Protein AF-A0A6G1GQG2-F1 (afdb_monomer)

Organism: NCBI:txid1176131

InterPro domains:
  IPR001841 Zinc finger, RING-type [PS50089] (122-171)
  IPR013083 Zinc finger, RING/FYVE/PHD-type [G3DSA:3.30.40.10] (119-195)

Foldseek 3Di:
DDDDDDDDDDDDDDDPDPPPPPPDPPDPPPPPPDPDDPDDDPDDDDDDDDDDDDDDDDDDDDDDPPDPDPDPPPPPPPDDDDPPDDDDDDDPDDPPPDPDPPPPDPDDDPPDDDDDFDWAAAPPPRDTDGPVQFDQDLAPPDPDGGSHGLVVSLVQLLVCLLVVHQQDFDPDPPGGHTHDSVSSPVSYDPVSNVD

Structure (mmCIF, N/CA/C/O backbone):
data_AF-A0A6G1GQG2-F1
#
_entry.id   AF-A0A6G1GQG2-F1
#
loop_
_atom_site.group_PDB
_atom_site.id
_atom_site.type_symbol
_atom_site.label_atom_id
_atom_site.label_alt_id
_atom_site.label_comp_id
_atom_site.label_asym_id
_atom_site.label_entity_id
_atom_site.label_seq_id
_atom_site.pdbx_PDB_ins_code
_atom_site.Cartn_x
_atom_site.Cartn_y
_atom_site.Cartn_z
_atom_site.occupancy
_atom_site.B_iso_or_equiv
_atom_site.auth_seq_id
_atom_site.auth_comp_id
_atom_site.auth_asym_id
_atom_site.auth_atom_id
_atom_site.pdbx_PDB_model_num
ATOM 1 N N . MET A 1 1 ? -0.296 -61.877 -14.299 1.00 53.34 1 MET A N 1
ATOM 2 C CA . MET A 1 1 ? -0.250 -60.648 -15.123 1.00 53.34 1 MET A CA 1
ATOM 3 C C . MET A 1 1 ? 0.183 -59.487 -14.232 1.00 53.34 1 MET A C 1
ATOM 5 O O . MET A 1 1 ? -0.648 -58.905 -13.552 1.00 53.34 1 MET A O 1
ATOM 9 N N . ALA A 1 2 ? 1.491 -59.228 -14.149 1.00 44.88 2 ALA A N 1
ATOM 10 C CA . ALA A 1 2 ? 2.071 -58.214 -13.266 1.00 44.88 2 ALA A CA 1
ATOM 11 C C . ALA A 1 2 ? 2.226 -56.882 -14.020 1.00 44.88 2 ALA A C 1
ATOM 13 O O . ALA A 1 2 ? 2.868 -56.838 -15.071 1.00 44.88 2 ALA A O 1
ATOM 14 N N . ARG A 1 3 ? 1.608 -55.810 -13.510 1.00 56.47 3 ARG A N 1
ATOM 15 C CA . ARG A 1 3 ? 1.704 -54.460 -14.081 1.00 56.47 3 ARG A CA 1
ATOM 16 C C . ARG A 1 3 ? 2.992 -53.804 -13.582 1.00 56.47 3 ARG A C 1
ATOM 18 O O . ARG A 1 3 ? 3.170 -53.633 -12.383 1.00 56.47 3 ARG A O 1
ATOM 25 N N . ARG A 1 4 ? 3.887 -53.467 -14.513 1.00 55.00 4 ARG A N 1
ATOM 26 C CA . ARG A 1 4 ? 5.112 -52.701 -14.251 1.00 55.00 4 ARG A CA 1
ATOM 27 C C . ARG A 1 4 ? 4.736 -51.238 -14.027 1.00 55.00 4 ARG A C 1
ATOM 29 O O . ARG A 1 4 ? 4.273 -50.581 -14.957 1.00 55.00 4 ARG A O 1
ATOM 36 N N . THR A 1 5 ? 4.933 -50.740 -12.816 1.00 58.88 5 THR A N 1
ATOM 37 C CA . THR A 1 5 ? 4.956 -49.307 -12.512 1.00 58.88 5 THR A CA 1
ATOM 38 C C . THR A 1 5 ? 6.241 -48.713 -13.088 1.00 58.88 5 THR A C 1
ATOM 40 O O . THR A 1 5 ? 7.334 -49.202 -12.813 1.00 58.88 5 THR A O 1
ATOM 43 N N . ARG A 1 6 ? 6.112 -47.706 -13.958 1.00 60.31 6 ARG A N 1
ATOM 44 C CA . ARG A 1 6 ? 7.240 -46.902 -14.441 1.00 60.31 6 ARG A CA 1
ATOM 45 C C . ARG A 1 6 ? 7.410 -45.732 -13.481 1.00 60.31 6 ARG A C 1
ATOM 47 O O . ARG A 1 6 ? 6.511 -44.903 -13.385 1.00 60.31 6 ARG A O 1
ATOM 54 N N . GLU A 1 7 ? 8.528 -45.696 -12.771 1.00 66.00 7 GLU A N 1
ATOM 55 C CA . GLU A 1 7 ? 8.953 -44.519 -12.014 1.00 66.00 7 GLU A CA 1
ATOM 56 C C . GLU A 1 7 ? 9.414 -43.414 -12.981 1.00 66.00 7 GLU A C 1
ATOM 58 O O . GLU A 1 7 ? 10.003 -43.726 -14.024 1.00 66.00 7 GLU A O 1
ATOM 63 N N . PRO A 1 8 ? 9.144 -42.131 -12.684 1.00 67.75 8 PRO A N 1
ATOM 64 C CA . PRO A 1 8 ? 9.663 -41.025 -13.473 1.00 67.75 8 PRO A CA 1
ATOM 65 C C . PRO A 1 8 ? 11.159 -40.793 -13.180 1.00 67.75 8 PRO A C 1
ATOM 67 O O . PRO A 1 8 ? 11.570 -40.831 -12.019 1.00 67.75 8 PRO A O 1
ATOM 70 N N . PRO A 1 9 ? 11.988 -40.531 -14.208 1.00 63.34 9 PRO A N 1
ATOM 71 C CA . PRO A 1 9 ? 13.397 -40.215 -14.021 1.00 63.34 9 PRO A CA 1
ATOM 72 C C . PRO A 1 9 ? 13.570 -38.850 -13.344 1.00 63.34 9 PRO A C 1
ATOM 74 O O . PRO 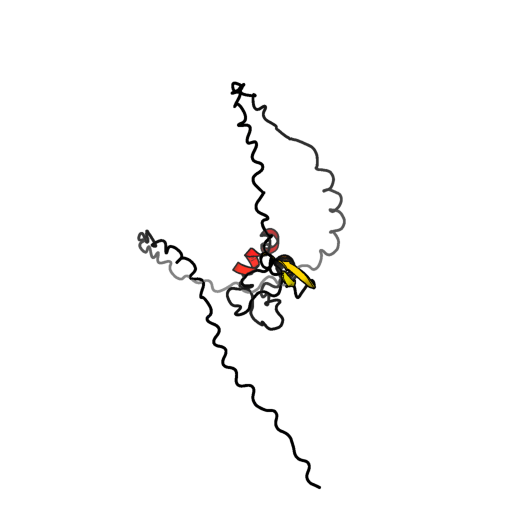A 1 9 ? 12.958 -37.856 -13.737 1.00 63.34 9 PRO A O 1
ATOM 77 N N . GLY A 1 10 ? 14.422 -38.836 -12.319 1.00 54.78 10 GLY A N 1
ATOM 78 C CA . GLY A 1 10 ? 14.747 -37.671 -11.510 1.00 54.78 10 GLY A CA 1
ATOM 79 C C . GLY A 1 10 ? 15.299 -36.503 -12.323 1.00 54.78 10 GLY A C 1
ATOM 80 O O . GLY A 1 10 ? 16.235 -36.646 -13.109 1.00 54.78 10 GLY A O 1
ATOM 81 N N . ALA A 1 11 ? 14.738 -35.324 -12.070 1.00 55.91 11 ALA A N 1
ATOM 82 C CA . ALA A 1 11 ? 15.313 -34.061 -12.489 1.00 55.91 11 ALA A CA 1
ATOM 83 C C . ALA A 1 11 ? 16.371 -33.637 -11.460 1.00 55.91 11 ALA A C 1
ATOM 85 O O . ALA A 1 11 ? 16.068 -33.050 -10.424 1.00 55.91 11 ALA A O 1
ATOM 86 N N . ILE A 1 12 ? 17.625 -33.966 -11.759 1.00 59.06 12 ILE A N 1
ATOM 87 C CA . ILE A 1 12 ? 18.796 -33.306 -11.185 1.00 59.06 12 ILE A CA 1
ATOM 88 C C . ILE A 1 12 ? 19.082 -32.111 -12.091 1.00 59.06 12 ILE A C 1
ATOM 90 O O . ILE A 1 12 ? 19.531 -32.317 -13.212 1.00 59.06 12 ILE A O 1
ATOM 94 N N . PHE A 1 13 ? 18.868 -30.883 -11.621 1.00 51.50 13 PHE A N 1
ATOM 95 C CA . PHE A 1 13 ? 19.593 -29.726 -12.151 1.00 51.50 13 PHE A CA 1
ATOM 96 C C . PHE A 1 13 ? 19.843 -28.702 -11.041 1.00 51.50 13 PHE A C 1
ATOM 98 O O . PHE A 1 13 ? 19.002 -27.876 -10.699 1.00 51.50 13 PHE A O 1
ATOM 105 N N . ASN A 1 14 ? 21.052 -28.790 -10.485 1.00 52.88 14 ASN A N 1
ATOM 106 C CA . ASN A 1 14 ? 21.686 -27.742 -9.702 1.00 52.88 14 ASN A CA 1
ATOM 107 C C . ASN A 1 14 ? 21.953 -26.541 -10.618 1.00 52.88 14 ASN A C 1
ATOM 109 O O . ASN A 1 14 ? 22.901 -26.554 -11.402 1.00 52.88 14 ASN A O 1
ATOM 113 N N . GLY A 1 15 ? 21.127 -25.507 -10.506 1.00 48.88 15 GLY A N 1
ATOM 114 C CA . GLY A 1 15 ? 21.354 -24.202 -11.117 1.00 48.88 15 GLY A CA 1
ATOM 115 C C . GLY A 1 15 ? 21.607 -23.159 -10.038 1.00 48.88 15 GLY A C 1
ATOM 116 O O . GLY A 1 15 ? 20.700 -22.417 -9.677 1.00 48.88 15 GLY A O 1
ATOM 117 N N . TYR A 1 16 ? 22.835 -23.103 -9.516 1.00 48.03 16 TYR A N 1
ATOM 118 C CA . TYR A 1 16 ? 23.313 -21.970 -8.721 1.00 48.03 16 TYR A CA 1
ATOM 119 C C . TYR A 1 16 ? 23.330 -20.719 -9.610 1.00 48.03 16 TYR A C 1
ATOM 121 O O . TYR A 1 16 ? 24.323 -20.415 -10.273 1.00 48.03 16 TYR A O 1
ATOM 129 N N . HIS A 1 17 ? 22.219 -19.987 -9.644 1.00 51.69 17 HIS A N 1
ATOM 130 C CA . HIS A 1 17 ? 22.207 -18.640 -10.185 1.00 51.69 17 HIS A CA 1
ATOM 131 C C . HIS A 1 17 ? 22.918 -17.719 -9.197 1.00 51.69 17 HIS A C 1
ATOM 133 O O . HIS A 1 17 ? 22.454 -17.469 -8.088 1.00 51.69 17 HIS A O 1
ATOM 139 N N . ASN A 1 18 ? 24.077 -17.222 -9.627 1.00 49.69 18 ASN A N 1
ATOM 140 C CA . ASN A 1 18 ? 24.783 -16.113 -9.006 1.00 49.69 18 ASN A CA 1
ATOM 141 C C . ASN A 1 18 ? 23.850 -14.897 -8.941 1.00 49.69 18 ASN A C 1
ATOM 143 O O . ASN A 1 18 ? 23.777 -14.108 -9.887 1.00 49.69 18 ASN A O 1
ATOM 147 N N . ALA A 1 19 ? 23.157 -14.734 -7.814 1.00 49.69 19 ALA A N 1
ATOM 148 C CA . ALA A 1 19 ? 22.558 -13.472 -7.434 1.00 49.69 19 ALA A CA 1
ATOM 149 C C . ALA A 1 19 ? 23.696 -12.449 -7.344 1.00 49.69 19 ALA A C 1
ATOM 151 O O . ALA A 1 19 ? 24.465 -12.409 -6.381 1.00 4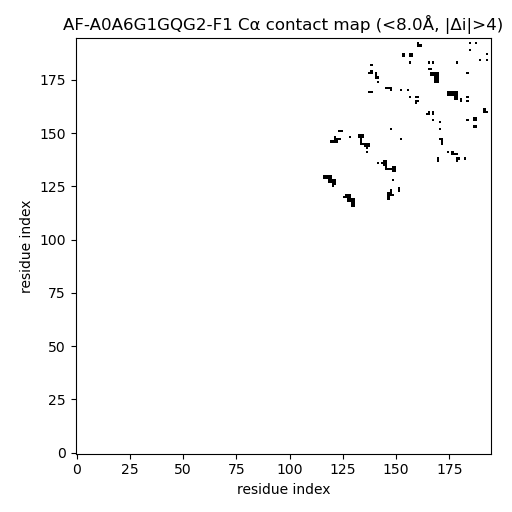9.69 19 ALA A O 1
ATOM 152 N N . ARG A 1 20 ? 23.845 -11.631 -8.391 1.00 48.53 20 ARG A N 1
ATOM 153 C CA . ARG A 1 20 ? 24.587 -10.376 -8.306 1.00 48.53 20 ARG A CA 1
ATOM 154 C C . ARG A 1 20 ? 23.838 -9.519 -7.298 1.00 48.53 20 ARG A C 1
ATOM 156 O O . ARG A 1 20 ? 22.933 -8.777 -7.666 1.00 48.53 20 ARG A O 1
ATOM 163 N N . ILE A 1 21 ? 24.223 -9.644 -6.032 1.00 48.06 21 ILE A N 1
ATOM 164 C CA . ILE A 1 21 ? 23.905 -8.689 -4.980 1.00 48.06 21 ILE A CA 1
ATOM 165 C C . ILE A 1 21 ? 24.361 -7.337 -5.527 1.00 48.06 21 ILE A C 1
ATOM 167 O O . ILE A 1 21 ? 25.561 -7.041 -5.573 1.00 48.06 21 ILE A O 1
ATOM 171 N N . ARG A 1 22 ? 23.409 -6.540 -6.025 1.00 52.62 22 ARG A N 1
ATOM 172 C CA . ARG A 1 22 ? 23.626 -5.119 -6.260 1.00 52.62 22 ARG A CA 1
ATOM 173 C C . ARG A 1 22 ? 23.971 -4.574 -4.886 1.00 52.62 22 ARG A C 1
ATOM 175 O O . ARG A 1 22 ? 23.108 -4.451 -4.025 1.00 52.62 22 ARG A O 1
ATOM 182 N N . ARG A 1 23 ? 25.265 -4.350 -4.651 1.00 51.50 23 ARG A N 1
ATOM 183 C CA . ARG A 1 23 ? 25.742 -3.618 -3.486 1.00 51.50 23 ARG A CA 1
ATOM 184 C C . ARG A 1 23 ? 25.127 -2.233 -3.610 1.00 51.50 23 ARG A C 1
ATOM 186 O O . ARG A 1 23 ? 25.642 -1.399 -4.352 1.00 51.50 23 ARG A O 1
ATOM 193 N N . TYR A 1 24 ? 23.990 -2.024 -2.951 1.00 53.44 24 TYR A N 1
ATOM 194 C CA . TYR A 1 24 ? 23.519 -0.685 -2.660 1.00 53.44 24 TYR A CA 1
ATOM 195 C C . TYR A 1 24 ? 24.705 0.063 -2.038 1.00 53.44 24 TYR A C 1
ATOM 197 O O . TYR A 1 24 ? 25.422 -0.522 -1.214 1.00 53.44 24 TYR A O 1
ATOM 205 N N . PRO A 1 25 ? 24.990 1.300 -2.474 1.00 64.06 25 PRO A N 1
ATOM 206 C CA . PRO A 1 25 ? 26.016 2.100 -1.829 1.00 64.06 25 PRO A CA 1
ATOM 207 C C . PRO A 1 25 ? 25.700 2.122 -0.328 1.00 64.06 25 PRO A C 1
ATOM 209 O O . PRO A 1 25 ? 24.536 2.319 0.027 1.00 64.06 25 PRO A O 1
ATOM 212 N N . PRO A 1 26 ? 26.684 1.862 0.552 1.00 57.78 26 PRO A N 1
ATOM 213 C CA . PRO A 1 26 ? 26.440 1.885 1.982 1.00 57.78 26 PRO A CA 1
ATOM 214 C C . PRO A 1 26 ? 25.835 3.245 2.310 1.00 57.78 26 PRO A C 1
ATOM 216 O O . PRO A 1 26 ? 26.439 4.281 2.011 1.00 57.78 26 PRO A O 1
ATOM 219 N N . HIS A 1 27 ? 24.622 3.239 2.868 1.00 53.78 27 HIS A N 1
ATOM 220 C CA . HIS A 1 27 ? 24.048 4.431 3.467 1.00 53.78 27 HIS A CA 1
ATOM 221 C C . HIS A 1 27 ? 25.139 5.041 4.340 1.00 53.78 27 HIS A C 1
ATOM 223 O O . HIS A 1 27 ? 25.718 4.355 5.185 1.00 53.78 27 HIS A O 1
ATOM 229 N N . ARG A 1 28 ? 25.476 6.309 4.079 1.00 53.25 28 ARG A N 1
ATOM 230 C CA . ARG A 1 28 ? 26.311 7.085 4.989 1.00 53.25 28 ARG A CA 1
ATOM 231 C C . ARG A 1 28 ? 25.635 6.995 6.347 1.00 53.25 28 ARG A C 1
ATOM 233 O O . ARG A 1 28 ? 24.593 7.609 6.560 1.00 53.25 28 ARG A O 1
ATOM 240 N N . ILE A 1 29 ? 26.220 6.194 7.228 1.00 54.97 29 ILE A N 1
ATOM 241 C CA . ILE A 1 29 ? 25.961 6.241 8.654 1.00 54.97 29 ILE A CA 1
ATOM 242 C C . ILE A 1 29 ? 26.406 7.645 9.043 1.00 54.97 29 ILE A C 1
ATOM 244 O O . ILE A 1 29 ? 27.601 7.922 9.145 1.00 54.97 29 ILE A O 1
ATOM 248 N N . TYR A 1 30 ? 25.450 8.566 9.131 1.00 60.56 30 TYR A N 1
ATOM 249 C CA . TYR A 1 30 ? 25.699 9.829 9.797 1.00 60.56 30 TYR A CA 1
ATOM 250 C C . TYR A 1 30 ? 26.076 9.470 11.238 1.00 60.56 30 TYR A C 1
ATOM 252 O O . TYR A 1 30 ? 25.331 8.724 11.881 1.00 60.56 30 TYR A O 1
ATOM 260 N N . PRO A 1 31 ? 27.245 9.903 11.735 1.00 60.31 31 PRO A N 1
ATOM 261 C CA . PRO A 1 31 ? 27.576 9.708 13.134 1.00 60.31 31 PRO A CA 1
ATOM 262 C C . PRO A 1 31 ? 26.483 10.370 13.988 1.00 60.31 31 PRO A C 1
ATOM 264 O O . PRO A 1 31 ? 26.026 11.462 13.638 1.00 60.31 31 PRO A O 1
ATOM 267 N N . PRO A 1 32 ? 26.046 9.743 15.093 1.00 52.50 32 PRO A N 1
ATOM 268 C CA . PRO A 1 32 ? 25.186 10.404 16.061 1.00 52.50 32 PRO A CA 1
ATOM 269 C C . PRO A 1 32 ? 26.011 11.485 16.771 1.00 52.50 32 PRO A C 1
ATOM 271 O O . PRO A 1 32 ? 26.641 11.238 17.798 1.00 52.50 32 PRO A O 1
ATOM 274 N N . GLU A 1 33 ? 26.059 12.685 16.198 1.00 51.28 33 GLU A N 1
ATOM 275 C CA . GLU A 1 33 ? 26.588 13.855 16.888 1.00 51.28 33 GLU A CA 1
ATOM 276 C C . GLU A 1 33 ? 25.577 14.327 17.941 1.00 51.28 33 GLU A C 1
ATOM 278 O O . GLU A 1 33 ? 24.407 14.574 17.657 1.00 51.28 33 GLU A O 1
ATOM 283 N N . ASN A 1 34 ? 26.089 14.489 19.162 1.00 52.78 34 ASN A N 1
ATOM 284 C CA . ASN A 1 34 ? 25.475 15.150 20.313 1.00 52.78 34 ASN A CA 1
ATOM 285 C C . ASN A 1 34 ? 24.342 14.426 21.054 1.00 52.78 34 ASN A C 1
ATOM 287 O O . ASN A 1 34 ? 23.227 14.924 21.191 1.00 52.78 34 ASN A O 1
ATOM 291 N N . GLN A 1 35 ? 24.716 13.359 21.765 1.00 50.91 35 GLN A N 1
ATOM 292 C CA . GLN A 1 35 ? 24.179 13.145 23.113 1.00 50.91 35 GLN A CA 1
ATOM 293 C C . GLN A 1 35 ? 24.813 14.155 24.086 1.00 50.91 35 GLN A C 1
ATOM 295 O O . GLN A 1 35 ? 25.750 13.845 24.822 1.00 50.91 35 GLN A O 1
ATOM 300 N N . LEU A 1 36 ? 24.311 15.391 24.086 1.00 58.91 36 LEU A N 1
ATOM 301 C CA . LEU A 1 36 ? 24.543 16.314 25.193 1.00 58.91 36 LEU A CA 1
ATOM 302 C C . LEU A 1 36 ? 23.572 15.969 26.325 1.00 58.91 36 LEU A C 1
ATOM 304 O O . LEU A 1 36 ? 22.390 16.292 26.275 1.00 58.91 36 LEU A O 1
ATOM 308 N N . ASN A 1 37 ? 24.121 15.280 27.327 1.00 55.38 37 ASN A N 1
ATOM 309 C CA . ASN A 1 37 ? 23.769 15.325 28.747 1.00 55.38 37 ASN A CA 1
ATOM 310 C C . ASN A 1 37 ? 22.564 16.220 29.106 1.00 55.38 37 ASN A C 1
ATOM 312 O O . ASN A 1 37 ? 22.729 17.392 29.445 1.00 55.38 37 ASN A O 1
ATOM 316 N N . MET A 1 38 ? 21.364 15.638 29.173 1.00 48.94 38 MET A N 1
ATOM 317 C CA . MET A 1 38 ? 20.328 16.140 30.078 1.00 48.94 38 MET A CA 1
ATOM 318 C C . MET A 1 38 ? 20.389 15.333 31.370 1.00 48.94 38 MET A C 1
ATOM 320 O O . MET A 1 38 ? 19.785 14.277 31.525 1.00 48.94 38 MET A O 1
ATOM 324 N N . SER A 1 39 ? 21.179 15.865 32.297 1.00 57.44 39 SER A N 1
ATOM 325 C CA . SER A 1 39 ? 21.259 15.454 33.691 1.00 57.44 39 SER A CA 1
ATOM 326 C C . SER A 1 39 ? 19.873 15.292 34.322 1.00 57.44 39 SER A C 1
ATOM 328 O O . SER A 1 39 ? 19.047 16.208 34.303 1.00 57.44 39 SER A O 1
ATOM 330 N N . HIS A 1 40 ? 19.684 14.135 34.945 1.00 45.88 40 HIS A N 1
ATOM 331 C CA . HIS A 1 40 ? 18.574 13.768 35.808 1.00 45.88 40 HIS A CA 1
ATOM 332 C C . HIS A 1 40 ? 18.215 14.874 36.815 1.00 45.88 40 HIS A C 1
ATOM 334 O O . HIS A 1 40 ? 18.977 15.184 37.730 1.00 45.88 40 HIS A O 1
ATOM 340 N N . ARG A 1 41 ? 17.000 15.421 36.701 1.00 50.91 41 ARG A N 1
ATOM 341 C CA . ARG A 1 41 ? 16.275 16.009 37.836 1.00 50.91 41 ARG A CA 1
ATOM 342 C C . ARG A 1 41 ? 15.126 15.080 38.194 1.00 50.91 41 ARG A C 1
ATOM 344 O O . ARG A 1 41 ? 14.000 15.260 37.743 1.00 50.91 41 ARG A O 1
ATOM 351 N N . THR A 1 42 ? 15.418 14.087 39.026 1.00 48.78 42 THR A N 1
ATOM 352 C CA . THR A 1 42 ? 14.402 13.328 39.756 1.00 48.78 42 THR A CA 1
ATOM 353 C C . THR A 1 42 ? 13.725 14.268 40.749 1.00 48.78 42 THR A C 1
ATOM 355 O O . THR A 1 42 ? 14.248 14.538 41.831 1.00 48.78 42 THR A O 1
ATOM 358 N N . ARG A 1 43 ? 12.562 14.811 40.380 1.00 53.34 43 ARG A N 1
ATOM 359 C CA . ARG A 1 43 ? 11.636 15.368 41.366 1.00 53.34 43 ARG A CA 1
ATOM 360 C C . ARG A 1 43 ? 10.852 14.205 41.956 1.00 53.34 43 ARG A C 1
ATOM 362 O O . ARG A 1 43 ? 9.959 13.666 41.316 1.00 53.34 43 ARG A O 1
ATOM 369 N N . ASN A 1 44 ? 11.224 13.837 43.178 1.00 48.03 44 ASN A N 1
ATOM 370 C CA . ASN A 1 44 ? 10.387 13.071 44.089 1.00 48.03 44 ASN A CA 1
ATOM 371 C C . ASN A 1 44 ? 9.026 13.767 44.214 1.00 48.03 44 ASN A C 1
ATOM 373 O O . ASN A 1 44 ? 8.940 14.849 44.796 1.00 48.03 44 ASN A O 1
ATOM 377 N N . THR A 1 45 ? 7.970 13.152 43.692 1.00 55.53 45 THR A N 1
ATOM 378 C CA . THR A 1 45 ? 6.593 13.473 44.074 1.00 55.53 45 THR A CA 1
ATOM 379 C C . THR A 1 45 ? 6.082 12.358 44.980 1.00 55.53 45 THR A C 1
ATOM 381 O O . THR A 1 45 ? 6.115 11.196 44.569 1.00 55.53 45 THR A O 1
ATOM 384 N N . PRO A 1 46 ? 5.648 12.665 46.213 1.00 53.28 46 PRO A N 1
ATOM 385 C CA . PRO A 1 46 ? 5.138 11.657 47.125 1.00 53.28 46 PRO A CA 1
ATOM 386 C C . PRO A 1 46 ? 3.809 11.081 46.630 1.00 53.28 46 PRO A C 1
ATOM 388 O O . PRO A 1 46 ? 2.911 11.794 46.184 1.00 53.28 46 PRO A O 1
ATOM 391 N N . VAL A 1 47 ? 3.723 9.759 46.755 1.00 52.91 47 VAL A N 1
ATOM 392 C CA . VAL A 1 47 ? 2.537 8.925 46.586 1.00 52.91 47 VAL A CA 1
ATOM 393 C C . VAL A 1 47 ? 1.454 9.399 47.553 1.00 52.91 47 VAL A C 1
ATOM 395 O O . VAL A 1 47 ? 1.580 9.231 48.764 1.00 52.91 47 VAL A O 1
ATOM 398 N N . ALA A 1 48 ? 0.380 9.970 47.015 1.00 47.16 48 ALA A N 1
ATOM 399 C CA . ALA A 1 48 ? -0.856 10.214 47.743 1.00 47.16 48 ALA A CA 1
ATOM 400 C C . ALA A 1 48 ? -2.036 9.692 46.910 1.00 47.16 48 ALA A C 1
ATOM 402 O O . ALA A 1 48 ? -2.497 10.325 45.966 1.00 47.16 48 ALA A O 1
ATOM 403 N N . THR A 1 49 ? -2.463 8.478 47.259 1.00 58.66 49 THR A N 1
ATOM 404 C CA . THR A 1 49 ? -3.875 8.127 47.470 1.00 58.66 49 THR A CA 1
ATOM 405 C C . THR A 1 49 ? -4.897 8.729 46.496 1.00 58.66 49 THR A C 1
ATOM 407 O O . THR A 1 49 ? -5.526 9.739 46.788 1.00 58.66 49 THR A O 1
ATOM 410 N N . PHE A 1 50 ? -5.189 8.009 45.411 1.00 46.28 50 PHE A N 1
ATOM 411 C CA . PHE A 1 50 ? -6.479 8.113 44.720 1.00 46.28 50 PHE A CA 1
ATOM 412 C C . PHE A 1 50 ? -7.101 6.724 44.557 1.00 46.28 50 PHE A C 1
ATOM 414 O O . PHE A 1 50 ? -7.144 6.129 43.486 1.00 46.28 50 PHE A O 1
ATOM 421 N N . HIS A 1 51 ? -7.592 6.206 45.681 1.00 51.28 51 HIS A N 1
ATOM 422 C CA . HIS A 1 51 ? -8.694 5.253 45.685 1.00 51.28 51 HIS A CA 1
ATOM 423 C C . HIS A 1 51 ? -9.997 6.062 45.722 1.00 51.28 51 HIS A C 1
ATOM 425 O O . HIS A 1 51 ? -10.115 6.963 46.550 1.00 51.28 51 HIS A O 1
ATOM 431 N N . ARG A 1 52 ? -10.979 5.641 44.912 1.00 52.06 52 ARG A N 1
ATOM 432 C CA . ARG A 1 52 ? -12.377 6.121 44.793 1.00 52.06 52 ARG A CA 1
ATOM 433 C C . ARG A 1 52 ? -12.621 7.128 43.669 1.00 52.06 52 ARG A C 1
ATOM 435 O O . ARG A 1 52 ? -12.499 8.326 43.869 1.00 52.06 52 ARG A O 1
ATOM 442 N N . LEU A 1 53 ? -13.067 6.601 42.526 1.00 49.16 53 LEU A N 1
ATOM 443 C CA . LEU A 1 53 ? -14.292 7.013 41.816 1.00 49.16 53 LEU A CA 1
ATOM 444 C C . LEU A 1 53 ? -14.489 6.095 40.594 1.00 49.16 53 LEU A C 1
ATOM 446 O O . LEU A 1 53 ? -14.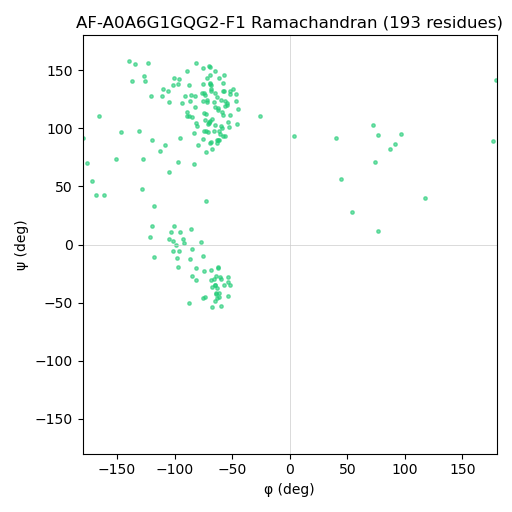324 6.487 39.446 1.00 49.16 53 LEU A O 1
ATOM 450 N N . GLN A 1 54 ? -14.835 4.833 40.862 1.00 52.75 54 GLN A N 1
ATOM 451 C CA . GLN A 1 54 ? -15.693 4.078 39.948 1.00 52.75 54 GLN A CA 1
ATOM 452 C C . GLN A 1 54 ? -17.148 4.322 40.371 1.00 52.75 54 GLN A C 1
ATOM 454 O O . GLN A 1 54 ? -17.413 4.487 41.560 1.00 52.75 54 GLN A O 1
ATOM 459 N N . ALA A 1 55 ? -18.051 4.284 39.389 1.00 51.12 55 ALA A N 1
ATOM 460 C CA . ALA A 1 55 ? -19.511 4.409 39.480 1.00 51.12 55 ALA A CA 1
ATOM 461 C C . ALA A 1 55 ? -20.092 5.837 39.443 1.00 51.12 55 ALA A C 1
ATOM 463 O O . ALA A 1 55 ? -20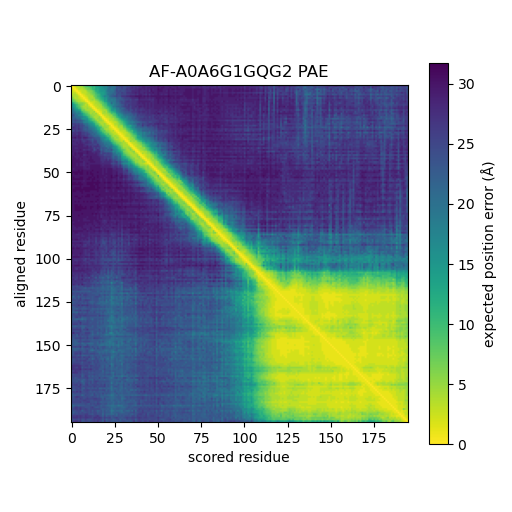.468 6.396 40.465 1.00 51.12 55 ALA A O 1
ATOM 464 N N . ALA A 1 56 ? -20.246 6.378 38.227 1.00 51.44 56 ALA A N 1
ATOM 465 C CA . ALA A 1 56 ? -21.474 7.054 37.775 1.00 51.44 56 ALA A CA 1
ATOM 466 C C . ALA A 1 56 ? -21.308 7.552 36.328 1.00 51.44 56 ALA A C 1
ATOM 468 O O . ALA A 1 56 ? -20.834 8.663 36.117 1.00 51.44 56 ALA A O 1
ATOM 469 N N . ARG A 1 57 ? -21.698 6.737 35.338 1.00 45.00 57 ARG A N 1
ATOM 470 C CA . ARG A 1 57 ? -22.153 7.174 33.996 1.00 45.00 57 ARG A CA 1
ATOM 471 C C . ARG A 1 57 ? -22.710 5.978 33.215 1.00 45.00 57 ARG A C 1
ATOM 473 O O . ARG A 1 57 ? -22.296 5.662 32.111 1.00 45.00 57 ARG A O 1
ATOM 480 N N . ALA A 1 58 ? -23.670 5.301 33.837 1.00 48.22 58 ALA A N 1
ATOM 481 C CA . ALA A 1 58 ? -24.693 4.575 33.105 1.00 48.22 58 ALA A CA 1
ATOM 482 C C . ALA A 1 58 ? -25.916 5.494 33.013 1.00 48.22 58 ALA A C 1
ATOM 484 O O . ALA A 1 58 ? -26.235 6.189 33.977 1.00 48.22 58 ALA A O 1
ATOM 485 N N . VAL A 1 59 ? -26.594 5.442 31.868 1.00 51.22 59 VAL A N 1
ATOM 486 C CA . VAL A 1 59 ? -27.858 6.121 31.557 1.00 51.22 59 VAL A CA 1
ATOM 487 C C . VAL A 1 59 ? -27.720 7.616 31.261 1.00 51.22 59 VAL A C 1
ATOM 489 O O . VAL A 1 59 ? -27.803 8.455 32.153 1.00 51.22 59 VAL A O 1
ATOM 492 N N . ARG A 1 60 ? -27.608 7.941 29.967 1.00 48.06 60 ARG A N 1
ATOM 493 C CA . ARG A 1 60 ? -28.416 8.983 29.313 1.00 48.06 60 ARG A CA 1
ATOM 494 C C . ARG A 1 60 ? -28.314 8.862 27.782 1.00 48.06 60 ARG A C 1
ATOM 496 O O . ARG A 1 60 ? -27.286 9.204 27.222 1.00 48.06 60 ARG A O 1
ATOM 503 N N . ILE A 1 61 ? -29.440 8.449 27.181 1.00 47.19 61 ILE A N 1
ATOM 504 C CA . ILE A 1 61 ? -30.024 9.016 25.947 1.00 47.19 61 ILE A CA 1
ATOM 505 C C . ILE A 1 61 ? -29.233 8.670 24.661 1.00 47.19 61 ILE A C 1
ATOM 507 O O . ILE A 1 61 ? -28.198 9.256 24.408 1.00 47.19 61 ILE A O 1
ATOM 511 N N . ALA A 1 62 ? -29.603 7.742 23.770 1.00 47.22 62 ALA A N 1
ATOM 512 C CA . ALA A 1 62 ? -30.925 7.328 23.287 1.00 47.22 62 ALA A CA 1
ATOM 513 C C . ALA A 1 62 ? -31.853 8.514 22.970 1.00 47.22 62 ALA A C 1
ATOM 515 O O . ALA A 1 62 ? -32.907 8.619 23.582 1.00 47.22 62 ALA A O 1
ATOM 516 N N . GLN A 1 63 ? -31.418 9.426 22.085 1.00 55.81 63 GLN A N 1
ATOM 517 C CA . GLN A 1 63 ? -32.227 10.354 21.262 1.00 55.81 63 GLN A CA 1
ATOM 518 C C . GLN A 1 63 ? -31.287 11.279 20.460 1.00 55.81 63 GLN A C 1
ATOM 520 O O . GLN A 1 63 ? -30.943 12.364 20.916 1.00 55.81 63 GLN A O 1
ATOM 525 N N . SER A 1 64 ? -30.874 10.872 19.258 1.00 53.03 64 SER A N 1
ATOM 526 C CA . SER A 1 64 ? -30.354 11.804 18.236 1.00 53.03 64 SER A CA 1
ATOM 527 C C . SER A 1 64 ? -30.383 11.174 16.837 1.00 53.03 64 SER A C 1
ATOM 529 O O . SER A 1 64 ? -29.421 11.258 16.083 1.00 53.03 64 SER A O 1
ATOM 531 N N . SER A 1 65 ? -31.473 10.481 16.495 1.00 53.06 65 SER A N 1
ATOM 532 C CA . SER A 1 65 ? -31.619 9.754 15.225 1.00 53.06 65 SER A CA 1
ATOM 533 C C . SER A 1 65 ? -32.443 10.489 14.159 1.00 53.06 65 SER A C 1
ATOM 535 O O . SER A 1 65 ? -32.861 9.867 13.191 1.00 53.06 65 SER A O 1
ATOM 537 N N . THR A 1 66 ? -32.683 11.796 14.285 1.00 55.31 66 THR A N 1
ATOM 538 C CA . THR A 1 66 ? -33.443 12.558 13.274 1.00 55.31 66 THR A CA 1
ATOM 539 C C . THR A 1 66 ? -33.008 14.023 13.229 1.00 55.31 66 THR A C 1
ATOM 541 O O . THR A 1 66 ? -33.730 14.871 13.746 1.00 55.31 66 THR A O 1
ATOM 544 N N . GLN A 1 67 ? -31.830 14.333 12.668 1.00 56.97 67 GLN A N 1
ATOM 545 C CA . GLN A 1 67 ? -31.498 15.703 12.216 1.00 56.97 67 GLN A CA 1
ATOM 546 C C . GLN A 1 67 ? -30.225 15.798 11.340 1.00 56.97 67 GLN A C 1
ATOM 548 O O . GLN A 1 67 ? -29.421 16.706 11.506 1.00 56.97 67 GLN A O 1
ATOM 553 N N . VAL A 1 68 ? -30.014 14.875 10.390 1.00 50.81 68 VAL A N 1
ATOM 554 C CA . VAL A 1 68 ? -28.852 14.940 9.467 1.00 50.81 68 VAL A CA 1
ATOM 555 C C . VAL A 1 68 ? -29.280 14.815 8.001 1.00 50.81 68 VAL A C 1
ATOM 557 O O . VAL A 1 68 ? -28.726 14.017 7.256 1.00 50.81 68 VAL A O 1
ATOM 560 N N . VAL A 1 69 ? -30.300 15.570 7.578 1.00 53.22 69 VAL A N 1
ATOM 561 C CA . VAL A 1 69 ? -30.690 15.611 6.151 1.00 53.22 69 VAL A CA 1
ATOM 562 C C . VAL A 1 69 ? -30.552 17.001 5.509 1.00 53.22 69 VAL A C 1
ATOM 564 O O . VAL A 1 69 ? -30.494 17.076 4.292 1.00 53.22 69 VAL A O 1
ATOM 567 N N . ASP A 1 70 ? -30.315 18.087 6.256 1.00 50.62 70 ASP A N 1
ATOM 568 C CA . ASP A 1 70 ? -30.421 19.446 5.679 1.00 50.62 70 ASP A CA 1
ATOM 569 C C . ASP A 1 70 ? -29.118 20.283 5.665 1.00 50.62 70 ASP A C 1
ATOM 571 O O . ASP A 1 70 ? -29.171 21.502 5.800 1.00 50.62 70 ASP A O 1
ATOM 575 N N . ILE A 1 71 ? -27.927 19.679 5.503 1.00 53.62 71 ILE A N 1
ATOM 576 C CA . ILE A 1 71 ? -26.648 20.445 5.417 1.00 53.62 71 ILE A CA 1
ATOM 577 C C . ILE A 1 71 ? -25.876 20.207 4.099 1.00 53.62 71 ILE A C 1
ATOM 579 O O . ILE A 1 71 ? -24.774 20.716 3.920 1.00 53.62 71 ILE A O 1
ATOM 583 N N . ILE A 1 72 ? -26.432 19.481 3.121 1.00 50.00 72 ILE A N 1
ATOM 584 C CA . ILE A 1 72 ? -25.705 19.187 1.865 1.00 50.00 72 ILE A CA 1
ATOM 585 C C . ILE A 1 72 ? -25.856 20.291 0.793 1.00 50.00 72 ILE A C 1
ATOM 587 O O . ILE A 1 72 ? -25.031 20.370 -0.112 1.00 50.00 72 ILE A O 1
ATOM 591 N N . ASP A 1 73 ? -26.776 21.250 0.938 1.00 48.62 73 ASP A N 1
ATOM 592 C CA . ASP A 1 73 ? -27.008 22.268 -0.110 1.00 48.62 73 ASP A CA 1
ATOM 593 C C . ASP A 1 73 ? -26.216 23.586 0.042 1.00 48.62 73 ASP A C 1
ATOM 595 O O . ASP A 1 73 ? -26.386 24.508 -0.756 1.00 48.62 73 ASP A O 1
ATOM 599 N N . ALA A 1 74 ? -25.310 23.711 1.019 1.00 50.56 74 ALA A N 1
ATOM 600 C CA . ALA A 1 74 ? -24.618 24.984 1.282 1.00 50.56 74 ALA A CA 1
ATOM 601 C C . ALA A 1 74 ? -23.207 25.121 0.672 1.00 50.56 74 ALA A C 1
ATOM 603 O O . ALA A 1 74 ? -22.663 26.224 0.654 1.00 50.56 74 ALA A O 1
ATOM 604 N N . PHE A 1 75 ? -22.596 24.048 0.155 1.00 48.53 75 PHE A N 1
ATOM 605 C CA . PHE A 1 75 ? -21.167 24.068 -0.215 1.00 48.53 75 PHE A CA 1
ATOM 606 C C . PHE A 1 75 ? -20.850 24.239 -1.710 1.00 48.53 75 PHE A C 1
ATOM 608 O O . PHE A 1 75 ? -19.679 24.279 -2.078 1.00 48.53 75 PHE A O 1
ATOM 615 N N . HIS A 1 76 ? -21.849 24.428 -2.578 1.00 51.94 76 HIS A N 1
ATOM 616 C CA . HIS A 1 76 ? -21.617 24.555 -4.026 1.00 51.94 76 HIS A CA 1
ATOM 617 C C . HIS A 1 76 ? -21.422 25.987 -4.568 1.00 51.94 76 HIS A C 1
ATOM 619 O O . HIS A 1 76 ? -21.193 26.129 -5.764 1.00 51.94 76 HIS A O 1
ATOM 625 N N . ASN A 1 77 ? -21.433 27.045 -3.740 1.00 54.56 77 ASN A N 1
ATOM 626 C CA . ASN A 1 77 ? -21.390 28.439 -4.234 1.00 54.56 77 ASN A CA 1
ATOM 627 C C . ASN A 1 77 ? -20.196 29.304 -3.778 1.00 54.56 77 ASN A C 1
ATOM 629 O O . ASN A 1 77 ? -20.232 30.518 -3.953 1.00 54.56 77 ASN A O 1
ATOM 633 N N . ALA A 1 78 ? -19.115 28.729 -3.247 1.00 48.94 78 ALA A N 1
ATOM 634 C CA . ALA A 1 78 ? -17.902 29.490 -2.912 1.00 48.94 78 ALA A CA 1
ATOM 635 C C . ALA A 1 78 ? -16.780 29.241 -3.935 1.00 48.94 78 ALA A C 1
ATOM 637 O O . ALA A 1 78 ? -15.727 28.691 -3.629 1.00 48.94 78 ALA A O 1
ATOM 638 N N . THR A 1 79 ? -17.018 29.614 -5.188 1.00 51.00 79 THR A N 1
ATOM 639 C CA . THR A 1 79 ? -15.958 29.815 -6.184 1.00 51.00 79 THR A CA 1
ATOM 640 C C . THR A 1 79 ? -16.140 31.217 -6.740 1.00 51.00 79 THR A C 1
ATOM 642 O O . THR A 1 79 ? -17.276 31.615 -6.974 1.00 51.00 79 THR A O 1
ATOM 645 N N . LEU A 1 80 ? -15.022 31.907 -6.976 1.00 59.25 80 LEU A N 1
ATOM 646 C CA . LEU A 1 80 ? -14.868 33.319 -7.356 1.00 59.25 80 LEU A CA 1
ATOM 647 C C . LEU A 1 80 ? -14.696 34.251 -6.147 1.00 59.25 80 LEU A C 1
ATOM 649 O O . LEU A 1 80 ? -15.653 34.810 -5.636 1.00 59.25 80 LEU A O 1
ATOM 653 N N . ASP A 1 81 ? -13.455 34.415 -5.685 1.00 45.75 81 ASP A N 1
ATOM 654 C CA . ASP A 1 81 ? -12.796 35.725 -5.772 1.00 45.75 81 ASP A CA 1
ATOM 655 C C . ASP A 1 81 ? -11.390 35.707 -5.164 1.00 45.75 81 ASP A C 1
ATOM 657 O O . ASP A 1 81 ? -11.141 35.111 -4.118 1.00 45.75 81 ASP A O 1
ATOM 661 N N . GLY A 1 82 ? -10.469 36.427 -5.809 1.00 48.59 82 GLY A N 1
ATOM 662 C CA . GLY A 1 82 ? -9.272 36.922 -5.130 1.00 48.59 82 GLY A CA 1
ATOM 663 C C . GLY A 1 82 ? -7.928 36.414 -5.638 1.00 48.59 82 GLY A C 1
ATOM 664 O O . GLY A 1 82 ? -7.016 36.202 -4.841 1.00 48.59 82 GLY A O 1
ATOM 665 N N . SER A 1 83 ? -7.745 36.285 -6.953 1.00 46.31 83 SER A N 1
ATOM 666 C CA . SER A 1 83 ? -6.414 36.354 -7.565 1.00 46.31 83 SER A CA 1
ATOM 667 C C . SER A 1 83 ? -5.803 37.737 -7.297 1.00 46.31 83 SER A C 1
ATOM 669 O O . SER A 1 83 ? -5.993 38.683 -8.059 1.00 46.31 83 SER A O 1
ATOM 671 N N . ASN A 1 84 ? -5.084 37.864 -6.182 1.00 49.84 84 ASN A N 1
ATOM 672 C CA . ASN A 1 84 ? -4.298 39.046 -5.840 1.00 49.84 84 ASN A CA 1
ATOM 673 C C . ASN A 1 84 ? -2.934 38.942 -6.544 1.00 49.84 84 ASN A C 1
ATOM 675 O O . ASN A 1 84 ? -1.893 38.680 -5.938 1.00 49.84 84 ASN A O 1
ATOM 679 N N . GLU A 1 85 ? -2.965 39.064 -7.872 1.00 47.56 85 GLU A N 1
ATOM 680 C CA . GLU A 1 85 ? -1.766 39.169 -8.694 1.00 47.56 85 GLU A CA 1
ATOM 681 C C . GLU A 1 85 ? -1.108 40.522 -8.422 1.00 47.56 85 GLU A C 1
ATOM 683 O O . GLU A 1 85 ? -1.575 41.581 -8.841 1.00 47.56 85 GLU A O 1
ATOM 688 N N . THR A 1 86 ? 0.002 40.503 -7.687 1.00 59.62 86 THR A N 1
ATOM 689 C CA . THR A 1 86 ? 0.838 41.697 -7.574 1.00 59.62 86 THR A CA 1
ATOM 690 C C . THR A 1 86 ? 1.495 41.988 -8.932 1.00 59.62 86 THR A C 1
ATOM 692 O O . THR A 1 86 ? 2.033 41.080 -9.572 1.00 59.62 86 THR A O 1
ATOM 695 N N . PRO A 1 87 ? 1.488 43.249 -9.402 1.00 55.88 87 PRO A N 1
ATOM 696 C CA . PRO A 1 87 ? 2.021 43.605 -10.709 1.00 55.88 87 PRO A CA 1
ATOM 697 C C . PRO A 1 87 ? 3.553 43.538 -10.687 1.00 55.88 87 PRO A C 1
ATOM 699 O O . PRO A 1 87 ? 4.246 44.470 -10.262 1.00 55.88 87 PRO A O 1
ATOM 702 N N . VAL A 1 88 ? 4.104 42.423 -11.166 1.00 64.69 88 VAL A N 1
ATOM 703 C CA . VAL A 1 88 ? 5.545 42.266 -11.376 1.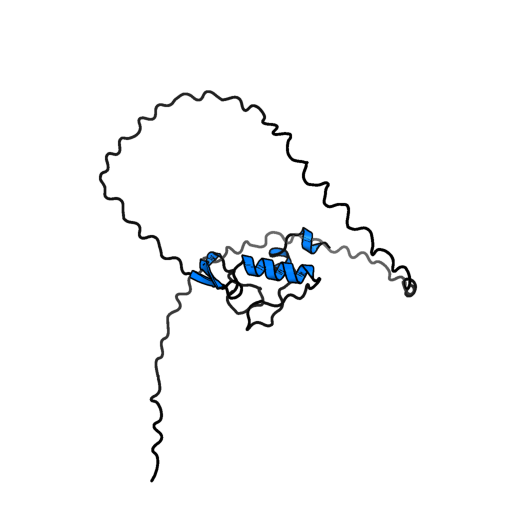00 64.69 88 VAL A CA 1
ATOM 704 C C . VAL A 1 88 ? 5.960 43.148 -12.552 1.00 64.69 88 VAL A C 1
ATOM 706 O O . VAL A 1 88 ? 5.716 42.847 -13.718 1.00 64.69 88 VAL A O 1
ATOM 709 N N . LYS A 1 89 ? 6.604 44.275 -12.237 1.00 64.31 89 LYS A N 1
ATOM 710 C CA . LYS A 1 89 ? 7.149 45.215 -13.225 1.00 64.31 89 LYS A CA 1
ATOM 711 C C . LYS A 1 89 ? 8.119 44.488 -14.176 1.00 64.31 89 LYS A C 1
ATOM 713 O O . LYS A 1 89 ? 9.122 43.939 -13.703 1.00 64.31 89 LYS A O 1
ATOM 718 N N . PRO A 1 90 ? 7.903 44.527 -15.504 1.00 53.81 90 PRO A N 1
ATOM 719 C CA . PRO A 1 90 ? 8.801 43.896 -16.461 1.00 53.81 90 PRO A CA 1
ATOM 720 C C . PRO A 1 90 ? 10.123 44.671 -16.518 1.00 53.81 90 PRO A C 1
ATOM 722 O O . PRO A 1 90 ? 10.218 45.768 -17.073 1.00 53.81 90 PRO A O 1
ATOM 725 N N . LYS A 1 91 ? 11.179 44.101 -15.927 1.00 60.06 91 LYS A N 1
ATOM 726 C CA . LYS A 1 91 ? 12.549 44.597 -16.100 1.00 60.06 91 LYS A CA 1
ATOM 727 C C . LYS A 1 91 ? 12.963 44.355 -17.554 1.00 60.06 91 LYS A C 1
ATOM 729 O O . LYS A 1 91 ? 13.203 43.215 -17.945 1.00 60.06 91 LYS A O 1
ATOM 734 N N . LYS A 1 92 ? 13.055 45.438 -18.336 1.00 57.44 92 LYS A N 1
ATOM 735 C CA . LYS A 1 92 ? 13.610 45.474 -19.699 1.00 57.44 92 LYS A CA 1
ATOM 736 C C . LYS A 1 92 ? 15.055 44.965 -19.671 1.00 57.44 92 LYS A C 1
ATOM 738 O O . LYS A 1 92 ? 15.978 45.721 -19.386 1.00 57.44 92 LYS A O 1
ATOM 743 N N . LYS A 1 93 ? 15.249 43.668 -19.910 1.00 59.12 93 LYS A N 1
ATOM 744 C CA . LYS A 1 93 ? 16.576 43.075 -20.092 1.00 59.12 93 LYS A CA 1
ATOM 745 C C . LYS A 1 93 ? 16.968 43.223 -21.557 1.00 59.12 93 LYS A C 1
ATOM 747 O O . LYS A 1 93 ? 16.187 42.897 -22.447 1.00 59.12 93 LYS A O 1
ATOM 752 N N . ALA A 1 94 ? 18.163 43.765 -21.772 1.00 59.53 94 ALA A N 1
ATOM 753 C CA . ALA A 1 94 ? 18.756 43.983 -23.079 1.00 59.53 94 ALA A CA 1
ATOM 754 C C . ALA A 1 94 ? 18.725 42.690 -23.906 1.00 59.53 94 ALA A C 1
ATOM 756 O O . ALA A 1 94 ? 19.112 41.616 -23.438 1.00 59.53 94 ALA A O 1
ATOM 757 N N . ARG A 1 95 ? 18.221 42.821 -25.132 1.00 60.38 95 ARG A N 1
ATOM 758 C CA . ARG A 1 95 ? 18.115 41.772 -26.141 1.00 60.38 95 ARG A CA 1
ATOM 759 C C . ARG A 1 95 ? 19.526 41.404 -26.595 1.00 60.38 95 ARG A C 1
ATOM 761 O O . ARG A 1 95 ? 20.063 41.995 -27.520 1.00 60.38 95 ARG A O 1
ATOM 768 N N . PHE A 1 96 ? 20.146 40.464 -25.891 1.00 62.91 96 PHE A N 1
ATOM 769 C CA . PHE A 1 96 ? 21.395 39.854 -26.323 1.00 62.91 96 PHE A CA 1
ATOM 770 C C . PHE A 1 96 ? 21.050 38.891 -27.463 1.00 62.91 96 PHE A C 1
ATOM 772 O O . PHE A 1 96 ? 20.559 37.784 -27.223 1.00 62.91 96 PHE A O 1
ATOM 779 N N . GLU A 1 97 ? 21.218 39.355 -28.701 1.00 59.47 97 GLU A N 1
ATOM 780 C CA . GLU A 1 97 ? 21.117 38.542 -29.913 1.00 59.47 97 GLU A CA 1
ATOM 781 C C . GLU A 1 97 ? 22.212 37.474 -29.872 1.00 59.47 97 GLU A C 1
ATOM 783 O O . GLU A 1 97 ? 23.330 37.659 -30.343 1.00 59.47 97 GLU A O 1
ATOM 788 N N . ARG A 1 98 ? 21.897 36.337 -29.242 1.00 59.41 98 ARG A N 1
ATOM 789 C CA . ARG A 1 98 ? 22.702 35.126 -29.379 1.00 59.41 98 ARG A CA 1
ATOM 790 C C . ARG A 1 98 ? 22.464 34.608 -30.780 1.00 59.41 98 ARG A C 1
ATOM 792 O O . ARG A 1 98 ? 21.422 34.011 -31.052 1.00 59.41 98 ARG A O 1
ATOM 799 N N . THR A 1 99 ? 23.439 34.842 -31.643 1.00 61.19 99 THR A N 1
ATOM 800 C CA . THR A 1 99 ? 23.625 34.146 -32.910 1.00 61.19 99 THR A CA 1
ATOM 801 C C . THR A 1 99 ? 23.460 32.653 -32.639 1.00 61.19 99 THR A C 1
ATOM 803 O O . THR A 1 99 ? 24.302 32.031 -31.993 1.00 61.19 99 THR A O 1
ATOM 806 N N . ARG A 1 100 ? 22.304 32.099 -33.023 1.00 62.06 100 ARG A N 1
ATOM 807 C CA . ARG A 1 100 ? 21.991 30.678 -32.860 1.00 62.06 100 ARG A CA 1
ATOM 808 C C . ARG A 1 100 ? 23.024 29.912 -33.690 1.00 62.06 100 ARG A C 1
ATOM 810 O O . ARG A 1 100 ? 23.052 30.124 -34.902 1.00 62.06 100 ARG A O 1
ATOM 817 N N . PRO A 1 101 ? 23.881 29.070 -33.086 1.00 62.19 101 PRO A N 1
ATOM 818 C CA . PRO A 1 101 ? 24.808 28.255 -33.850 1.00 62.19 101 PRO A CA 1
ATOM 819 C C . PRO A 1 101 ? 23.987 27.374 -34.788 1.00 62.19 101 PRO A C 1
ATOM 821 O O . PRO A 1 101 ? 23.195 26.543 -34.343 1.00 62.19 101 PRO A O 1
ATOM 824 N N . SER A 1 102 ? 24.131 27.626 -36.086 1.00 63.88 102 SER A N 1
ATOM 825 C CA . SER A 1 102 ? 23.560 26.825 -37.160 1.00 63.88 102 SER A CA 1
ATOM 826 C C . SER A 1 102 ? 24.264 25.470 -37.155 1.00 63.88 102 SER A C 1
ATOM 828 O O . SER A 1 102 ? 25.229 25.259 -37.887 1.00 63.88 102 SER A O 1
ATOM 830 N N . TYR A 1 103 ? 23.825 24.562 -36.283 1.00 64.38 103 TYR A N 1
ATOM 831 C CA . TYR A 1 103 ? 24.252 23.173 -36.340 1.00 64.38 103 TYR A CA 1
ATOM 832 C C . TYR A 1 103 ? 23.510 22.515 -37.514 1.00 64.38 103 TYR A C 1
ATOM 834 O O . TYR A 1 103 ? 22.390 22.030 -37.405 1.00 64.38 103 TYR A O 1
ATOM 842 N N . THR A 1 104 ? 24.114 22.541 -38.696 1.00 64.19 104 THR A N 1
ATOM 843 C CA . THR A 1 104 ? 23.749 21.607 -39.762 1.00 64.19 104 THR A CA 1
ATOM 844 C C . THR A 1 104 ? 24.442 20.297 -39.434 1.00 64.19 104 THR A C 1
ATOM 846 O O . THR A 1 104 ? 25.577 20.067 -39.847 1.00 64.19 104 THR A O 1
ATOM 849 N N . ARG A 1 105 ? 23.808 19.474 -38.600 1.00 55.22 105 ARG A N 1
ATOM 850 C CA . ARG A 1 105 ? 24.353 18.173 -38.221 1.00 55.22 105 ARG A CA 1
ATOM 851 C C . ARG A 1 105 ? 23.370 17.099 -38.651 1.00 55.22 105 ARG A C 1
ATOM 853 O O . ARG A 1 105 ? 22.466 16.731 -37.914 1.00 55.22 105 ARG A O 1
ATOM 860 N N . ALA A 1 106 ? 23.565 16.636 -39.882 1.00 62.97 106 ALA A N 1
ATOM 861 C CA . ALA A 1 106 ? 22.977 15.417 -40.425 1.00 62.97 106 ALA A CA 1
ATOM 862 C C . ALA A 1 106 ? 23.639 14.164 -39.810 1.00 62.97 106 ALA A C 1
ATOM 864 O O . ALA A 1 106 ? 23.865 13.174 -40.501 1.00 62.97 106 ALA A O 1
ATOM 865 N N . ASP A 1 107 ? 23.973 14.225 -38.518 1.00 62.94 107 ASP A N 1
ATOM 866 C CA . ASP A 1 107 ? 24.462 13.078 -37.772 1.00 62.94 107 ASP A CA 1
ATOM 867 C C . ASP A 1 107 ? 23.222 12.330 -37.290 1.00 62.94 107 ASP A C 1
ATOM 869 O O . ASP A 1 107 ? 22.446 12.826 -36.473 1.00 62.94 107 ASP A O 1
ATOM 873 N N . SER A 1 108 ? 23.022 11.161 -37.888 1.00 72.94 108 SER A N 1
ATOM 874 C CA . SER A 1 108 ? 22.096 10.102 -37.498 1.00 72.94 108 SER A CA 1
ATOM 875 C C . SER A 1 108 ? 21.784 10.125 -36.000 1.00 72.94 108 SER A C 1
ATOM 877 O O . SER A 1 108 ? 22.652 9.831 -35.176 1.00 72.94 108 SER A O 1
ATOM 879 N N . VAL A 1 109 ? 20.539 10.484 -35.667 1.00 81.25 109 VAL A N 1
ATOM 880 C CA . VAL A 1 109 ? 19.999 10.418 -34.306 1.00 81.25 109 VAL A CA 1
ATOM 881 C C . VAL A 1 109 ? 20.166 8.975 -33.826 1.00 81.25 109 VAL A C 1
ATOM 883 O O . VAL A 1 109 ? 19.631 8.077 -34.479 1.00 81.25 109 VAL A O 1
ATOM 886 N N . PRO A 1 110 ? 20.917 8.721 -32.738 1.00 81.75 110 PRO A N 1
ATOM 887 C CA . PRO A 1 110 ? 20.995 7.394 -32.153 1.00 81.75 110 PRO A CA 1
ATOM 888 C C . PRO A 1 110 ? 19.575 6.923 -31.847 1.00 81.75 110 PRO A C 1
ATOM 890 O O . PRO A 1 110 ? 18.831 7.608 -31.144 1.00 81.75 110 PRO A O 1
ATOM 893 N N . GLN A 1 111 ? 19.180 5.793 -32.426 1.00 80.38 111 GLN A N 1
ATOM 894 C CA . GLN A 1 111 ? 17.891 5.183 -32.144 1.00 80.38 111 GLN A CA 1
ATOM 895 C C . GLN A 1 111 ? 17.969 4.620 -30.722 1.00 80.38 111 GLN A C 1
ATOM 897 O O . GLN A 1 111 ? 18.555 3.566 -30.494 1.00 80.38 111 GLN A O 1
ATOM 902 N N . TYR A 1 112 ? 17.473 5.386 -29.750 1.00 88.56 112 TYR A N 1
ATOM 903 C CA . TYR A 1 112 ? 17.331 4.920 -28.378 1.00 88.56 112 TYR A CA 1
ATOM 904 C C . TYR A 1 112 ? 16.155 3.951 -28.348 1.00 88.56 112 TYR A C 1
ATOM 906 O O . TYR A 1 112 ? 15.007 4.362 -28.497 1.00 88.56 112 TYR A O 1
ATOM 914 N N . GLU A 1 113 ? 16.456 2.666 -28.204 1.00 90.44 113 GLU A N 1
ATOM 915 C CA . GLU A 1 113 ? 15.449 1.673 -27.852 1.00 90.44 113 GLU A CA 1
ATOM 916 C C . GLU A 1 113 ? 14.951 2.010 -26.444 1.00 90.44 113 GLU A C 1
ATOM 918 O O . GLU A 1 113 ? 15.733 2.096 -25.491 1.00 90.44 113 GLU A O 1
ATOM 923 N N . GLU A 1 114 ? 13.659 2.308 -26.339 1.00 91.06 114 GLU A N 1
ATOM 924 C CA . GLU A 1 114 ? 13.017 2.611 -25.067 1.00 91.06 114 GLU A CA 1
ATOM 925 C C . GLU A 1 114 ? 13.042 1.335 -24.210 1.00 91.06 114 GLU A C 1
ATOM 927 O O . GLU A 1 114 ? 12.604 0.285 -24.683 1.00 91.06 114 GLU A O 1
ATOM 932 N N . PRO A 1 115 ? 13.622 1.368 -22.997 1.00 89.31 115 PRO A N 1
ATOM 933 C CA . PRO A 1 115 ? 13.768 0.168 -22.187 1.00 89.31 115 PRO A CA 1
ATOM 934 C C . PRO A 1 115 ? 12.390 -0.383 -21.818 1.00 89.31 115 PRO A C 1
ATOM 936 O O . PRO A 1 115 ? 11.563 0.334 -21.256 1.00 89.31 115 PRO A O 1
ATOM 939 N N . GLU A 1 116 ? 12.163 -1.665 -22.102 1.00 92.62 116 GLU A N 1
ATOM 940 C CA . GLU A 1 116 ? 10.939 -2.357 -21.701 1.00 92.62 116 GLU A CA 1
ATOM 941 C C . GLU A 1 116 ? 10.839 -2.373 -20.169 1.00 92.62 116 GLU A C 1
ATOM 943 O O . GLU A 1 116 ? 11.689 -2.935 -19.471 1.00 92.62 116 GLU A O 1
ATOM 948 N N . VAL A 1 117 ? 9.815 -1.705 -19.638 1.00 93.25 117 VAL A N 1
ATOM 949 C CA . VAL A 1 117 ? 9.561 -1.636 -18.197 1.00 93.25 117 VAL A CA 1
ATOM 950 C C . VAL A 1 117 ? 8.818 -2.908 -17.778 1.00 93.25 117 VAL A C 1
ATOM 952 O O . VAL A 1 117 ? 7.799 -3.238 -18.388 1.00 93.25 117 VAL A O 1
ATOM 955 N N . PRO A 1 118 ? 9.294 -3.647 -16.760 1.00 93.75 118 PRO A N 1
ATOM 956 C CA . PRO A 1 118 ? 8.595 -4.832 -16.284 1.00 93.75 118 PRO A CA 1
ATOM 957 C C . PRO A 1 118 ? 7.235 -4.450 -15.685 1.00 93.75 118 PRO A C 1
ATOM 959 O O . PRO A 1 118 ? 7.134 -3.563 -14.831 1.00 93.75 118 PRO A O 1
ATOM 962 N N . LEU A 1 119 ? 6.193 -5.152 -16.131 1.00 96.81 119 LEU A N 1
ATOM 963 C CA . LEU A 1 119 ? 4.823 -4.995 -15.649 1.00 96.81 119 LEU A CA 1
ATOM 964 C C . LEU A 1 119 ? 4.473 -6.100 -14.647 1.00 96.81 119 LEU A C 1
ATOM 966 O O . LEU A 1 119 ? 4.866 -7.256 -14.817 1.00 96.81 119 LEU A O 1
ATOM 970 N N . ARG A 1 120 ? 3.697 -5.746 -13.617 1.00 97.31 120 ARG A N 1
ATOM 971 C CA . ARG A 1 120 ? 3.120 -6.674 -12.631 1.00 97.31 120 ARG A CA 1
ATOM 972 C C . ARG A 1 120 ? 1.607 -6.484 -12.540 1.00 97.31 120 ARG A C 1
ATOM 974 O O . ARG A 1 120 ? 1.110 -5.360 -12.624 1.00 97.31 120 ARG A O 1
ATOM 981 N N . SER A 1 121 ? 0.882 -7.576 -12.317 1.00 97.94 121 SER A N 1
ATOM 982 C CA . SER A 1 121 ? -0.576 -7.585 -12.168 1.00 97.94 121 SER A CA 1
ATOM 983 C C . SER A 1 121 ? -0.989 -7.417 -10.703 1.00 97.94 121 SER A C 1
ATOM 985 O O . SER A 1 121 ? -0.549 -8.184 -9.848 1.00 97.94 121 SER A O 1
ATOM 987 N N . CYS A 1 122 ? -1.867 -6.457 -10.404 1.00 98.19 122 CYS A N 1
ATOM 988 C CA . CYS A 1 122 ? -2.415 -6.279 -9.052 1.00 98.19 122 CYS A CA 1
ATOM 989 C C . CYS A 1 122 ? -3.489 -7.332 -8.730 1.00 98.19 122 CYS A C 1
ATOM 991 O O . CYS A 1 122 ? -4.448 -7.452 -9.491 1.00 98.19 122 CYS A O 1
ATOM 993 N N . ILE A 1 123 ? -3.410 -8.006 -7.577 1.00 97.31 123 ILE A N 1
ATOM 994 C CA . ILE A 1 123 ? -4.391 -9.045 -7.192 1.00 97.31 123 ILE A CA 1
ATOM 995 C C . ILE A 1 123 ? -5.798 -8.507 -6.878 1.00 97.31 123 ILE A C 1
ATOM 997 O O . ILE A 1 123 ? -6.765 -9.255 -6.964 1.00 97.31 123 ILE A O 1
ATOM 1001 N N . ILE A 1 124 ? -5.929 -7.215 -6.543 1.00 96.88 124 ILE A N 1
ATOM 1002 C CA . ILE A 1 124 ? -7.224 -6.594 -6.206 1.00 96.88 124 ILE A CA 1
ATOM 1003 C C . ILE A 1 124 ? -7.938 -6.079 -7.461 1.00 96.88 124 ILE A C 1
ATOM 1005 O O . ILE A 1 124 ? -9.118 -6.349 -7.660 1.00 96.88 124 ILE A O 1
ATOM 1009 N N . CYS A 1 125 ? -7.246 -5.308 -8.310 1.00 98.19 125 CYS A N 1
ATOM 1010 C CA . CYS A 1 125 ? -7.873 -4.688 -9.488 1.00 98.19 125 CYS A CA 1
ATOM 1011 C C . CYS A 1 125 ? -7.593 -5.402 -10.815 1.00 98.19 125 CYS A C 1
ATOM 1013 O O . CYS A 1 125 ? -8.150 -4.984 -11.829 1.00 98.19 125 CYS A O 1
ATOM 1015 N N . TYR A 1 126 ? -6.736 -6.428 -10.826 1.00 97.50 126 TYR A N 1
ATOM 1016 C CA . TYR A 1 126 ? -6.355 -7.216 -12.008 1.00 97.50 126 TYR A CA 1
ATOM 1017 C C . TYR A 1 126 ? -5.823 -6.387 -13.188 1.00 97.50 126 TYR A C 1
ATOM 1019 O O . TYR A 1 126 ? -5.962 -6.773 -14.345 1.00 97.50 126 TYR A O 1
ATOM 1027 N N . LYS A 1 127 ? -5.227 -5.222 -12.906 1.00 98.38 127 LYS A N 1
ATOM 1028 C CA . LYS A 1 127 ? -4.582 -4.365 -13.910 1.00 98.38 127 LYS A CA 1
ATOM 1029 C C . LYS A 1 127 ? -3.071 -4.542 -13.856 1.00 98.38 127 LYS A C 1
ATOM 1031 O O . LYS A 1 127 ? -2.502 -4.520 -12.761 1.00 98.38 127 LYS A O 1
ATOM 1036 N N . ASP A 1 128 ? -2.457 -4.628 -15.030 1.00 97.94 128 ASP A N 1
ATOM 1037 C CA . ASP A 1 128 ? -1.007 -4.582 -15.193 1.00 97.94 128 ASP A CA 1
ATOM 1038 C C . ASP A 1 128 ? -0.511 -3.150 -15.008 1.00 97.94 128 ASP A C 1
ATOM 1040 O O . ASP A 1 128 ? -1.073 -2.200 -15.567 1.00 97.94 128 ASP A O 1
ATOM 1044 N N . LYS A 1 129 ? 0.512 -2.984 -14.175 1.00 97.75 129 LYS A N 1
ATOM 1045 C CA . LYS A 1 129 ? 1.135 -1.690 -13.892 1.00 97.75 129 LYS A CA 1
ATOM 1046 C C . LYS A 1 129 ? 2.643 -1.842 -13.816 1.00 97.75 129 LYS A C 1
ATOM 1048 O O . LYS A 1 129 ? 3.141 -2.929 -13.526 1.00 97.75 129 LYS A O 1
ATOM 1053 N N . ASP A 1 130 ? 3.346 -0.733 -14.012 1.00 96.75 130 ASP A N 1
ATOM 1054 C CA . ASP A 1 130 ? 4.786 -0.686 -13.782 1.00 96.75 130 ASP A CA 1
ATOM 1055 C C . ASP A 1 130 ? 5.099 -1.096 -12.346 1.00 96.75 130 ASP A C 1
ATOM 1057 O O . ASP A 1 130 ? 4.363 -0.763 -11.411 1.00 96.75 130 ASP A O 1
ATOM 1061 N N . GLU A 1 131 ? 6.236 -1.756 -12.160 1.00 96.19 131 GLU A N 1
ATOM 1062 C CA . GLU A 1 131 ? 6.727 -2.162 -10.843 1.00 96.19 131 GLU A CA 1
ATOM 1063 C C . GLU A 1 131 ? 6.813 -0.985 -9.848 1.00 96.19 131 GLU A C 1
ATOM 1065 O O . GLU A 1 131 ? 6.587 -1.158 -8.656 1.00 96.19 131 GLU A O 1
ATOM 1070 N N . ALA A 1 132 ? 7.006 0.244 -10.342 1.00 95.75 132 ALA A N 1
ATOM 1071 C CA . ALA A 1 132 ? 6.996 1.469 -9.538 1.00 95.75 132 ALA A CA 1
ATOM 1072 C C . ALA A 1 132 ? 5.649 1.773 -8.844 1.00 95.75 132 ALA A C 1
ATOM 1074 O O . ALA A 1 132 ? 5.613 2.559 -7.896 1.00 95.75 132 ALA A O 1
ATOM 1075 N N . TYR A 1 133 ? 4.540 1.180 -9.299 1.00 97.00 133 TYR A N 1
ATOM 1076 C CA . TYR A 1 133 ? 3.225 1.309 -8.658 1.00 97.00 133 TYR A CA 1
ATOM 1077 C C . TYR A 1 133 ? 2.999 0.314 -7.519 1.00 97.00 133 TYR A C 1
ATOM 1079 O O . TYR A 1 133 ? 1.945 0.375 -6.878 1.00 97.00 133 TYR A O 1
ATOM 1087 N N . PHE A 1 134 ? 3.938 -0.594 -7.269 1.00 97.31 134 PHE A N 1
ATOM 1088 C CA . PHE A 1 134 ? 3.882 -1.550 -6.171 1.00 97.31 134 PHE A CA 1
ATOM 1089 C C . PHE A 1 134 ? 4.866 -1.107 -5.082 1.00 97.31 134 PHE A C 1
ATOM 1091 O O . PHE A 1 134 ? 6.003 -0.744 -5.393 1.00 97.31 134 PHE A O 1
ATOM 1098 N N . PRO A 1 135 ? 4.452 -1.069 -3.804 1.00 95.38 135 PRO A N 1
ATOM 1099 C CA . PRO A 1 135 ? 5.399 -0.822 -2.729 1.00 95.38 135 PRO A CA 1
ATOM 1100 C C . PRO A 1 135 ? 6.399 -1.981 -2.658 1.00 95.38 135 PRO A C 1
ATOM 1102 O O . PRO A 1 135 ? 6.061 -3.119 -2.962 1.00 95.38 135 PRO A O 1
ATOM 1105 N N . ILE A 1 136 ? 7.633 -1.706 -2.237 1.00 93.56 136 ILE A N 1
ATOM 1106 C CA . ILE A 1 136 ? 8.642 -2.767 -2.086 1.00 93.56 136 ILE A CA 1
ATOM 1107 C C . ILE A 1 136 ? 8.197 -3.753 -0.993 1.00 93.56 136 ILE A C 1
ATOM 1109 O O . ILE A 1 136 ? 8.277 -4.963 -1.178 1.00 93.56 136 ILE A O 1
ATOM 1113 N N . PHE A 1 137 ? 7.668 -3.219 0.111 1.00 92.06 137 PHE A N 1
ATOM 1114 C CA . PHE A 1 137 ? 7.098 -3.971 1.225 1.00 92.06 137 PHE A CA 1
ATOM 1115 C C . PHE A 1 137 ? 5.797 -3.300 1.670 1.00 92.06 137 PHE A C 1
ATOM 1117 O O . PHE A 1 137 ? 5.715 -2.069 1.688 1.00 92.06 137 PHE A O 1
ATOM 1124 N N . ILE A 1 138 ? 4.786 -4.098 2.016 1.00 93.19 138 ILE A N 1
ATOM 1125 C CA . ILE A 1 138 ? 3.509 -3.587 2.544 1.00 93.19 138 ILE A CA 1
ATOM 1126 C C . ILE A 1 138 ? 3.682 -3.140 4.001 1.00 93.19 138 ILE A C 1
ATOM 1128 O O . ILE A 1 138 ? 3.259 -2.040 4.358 1.00 93.19 138 ILE A O 1
ATOM 1132 N N . SER A 1 139 ? 4.347 -3.977 4.798 1.00 92.62 139 SER A N 1
ATOM 1133 C CA . SER A 1 139 ? 4.730 -3.731 6.186 1.00 92.62 139 SER A CA 1
ATOM 1134 C C . SER A 1 139 ? 6.184 -4.149 6.404 1.00 92.62 139 SER A C 1
ATOM 1136 O O . SER A 1 139 ? 6.692 -5.019 5.696 1.00 92.62 139 SER A O 1
ATOM 1138 N N . MET A 1 140 ? 6.846 -3.560 7.398 1.00 89.75 140 MET A N 1
ATOM 1139 C CA . MET A 1 140 ? 8.159 -3.971 7.892 1.00 89.75 140 MET A CA 1
ATOM 1140 C C . MET A 1 140 ? 8.168 -5.390 8.465 1.00 89.75 140 MET A C 1
ATOM 1142 O O . MET A 1 140 ? 9.244 -5.974 8.588 1.00 89.75 140 MET A O 1
ATOM 1146 N N . CYS A 1 141 ? 7.004 -5.925 8.836 1.00 91.19 141 CYS A N 1
ATOM 1147 C CA . CYS A 1 141 ? 6.887 -7.303 9.296 1.00 91.19 141 CYS A CA 1
ATOM 1148 C C . CYS A 1 141 ? 6.826 -8.296 8.126 1.00 91.19 141 CYS A C 1
ATOM 1150 O O . CYS A 1 141 ? 7.347 -9.400 8.255 1.00 91.19 141 CYS A O 1
ATOM 1152 N N . CYS A 1 142 ? 6.278 -7.893 6.974 1.00 93.50 142 CYS A N 1
ATOM 1153 C CA . CYS A 1 142 ? 5.974 -8.827 5.895 1.00 93.50 142 CYS A CA 1
ATOM 1154 C C . CYS A 1 142 ? 7.237 -9.328 5.188 1.00 93.50 142 CYS A C 1
ATOM 1156 O O . CYS A 1 142 ? 7.995 -8.552 4.607 1.00 93.50 142 CYS A O 1
ATOM 1158 N N . GLU A 1 143 ? 7.410 -10.651 5.142 1.00 93.38 143 GLU A N 1
ATOM 1159 C CA . GLU A 1 143 ? 8.521 -11.316 4.440 1.00 93.38 143 GLU A CA 1
ATOM 1160 C C . GLU A 1 143 ? 8.252 -11.563 2.940 1.00 93.38 143 GLU A C 1
ATOM 1162 O O . GLU A 1 143 ? 8.972 -12.320 2.286 1.00 93.38 143 GLU A O 1
ATOM 1167 N N . HIS A 1 144 ? 7.220 -10.937 2.370 1.00 94.06 144 HIS A N 1
ATOM 1168 C CA . HIS A 1 144 ? 6.823 -11.117 0.973 1.00 94.06 144 HIS A CA 1
ATOM 1169 C C . HIS A 1 144 ? 6.807 -9.795 0.196 1.00 94.06 144 HIS A C 1
ATOM 1171 O O . HIS A 1 144 ? 6.657 -8.706 0.754 1.00 94.06 144 HIS A O 1
ATOM 1177 N N . GLU A 1 145 ? 6.946 -9.899 -1.125 1.00 93.81 145 GLU A N 1
ATOM 1178 C CA . GLU A 1 145 ? 6.783 -8.760 -2.028 1.00 93.81 145 GLU A CA 1
ATOM 1179 C C . GLU A 1 145 ? 5.314 -8.324 -2.100 1.00 93.81 145 GLU A C 1
ATOM 1181 O O . GLU A 1 145 ? 4.399 -9.131 -1.906 1.00 93.81 145 GLU A O 1
ATOM 1186 N N . ALA A 1 146 ? 5.075 -7.050 -2.414 1.00 95.06 146 ALA A N 1
ATOM 1187 C CA . ALA A 1 146 ? 3.719 -6.560 -2.609 1.00 95.06 146 ALA A CA 1
ATOM 1188 C C . ALA A 1 146 ? 3.144 -7.025 -3.956 1.00 95.06 146 ALA A C 1
ATOM 1190 O O . ALA A 1 146 ? 3.665 -6.722 -5.030 1.00 95.06 146 ALA A O 1
ATOM 1191 N N . ASP A 1 147 ? 2.007 -7.703 -3.892 1.00 96.50 147 ASP A N 1
ATOM 1192 C CA . ASP A 1 147 ? 1.171 -8.107 -5.026 1.00 96.50 147 ASP A CA 1
ATOM 1193 C C . ASP A 1 147 ? -0.026 -7.157 -5.246 1.00 96.50 147 ASP A C 1
ATOM 1195 O O . ASP A 1 147 ? -0.804 -7.294 -6.197 1.00 96.50 147 ASP A O 1
ATOM 1199 N N . VAL A 1 148 ? -0.146 -6.135 -4.394 1.00 97.56 148 VAL A N 1
ATOM 1200 C CA . VAL A 1 148 ? -1.176 -5.097 -4.447 1.00 97.56 148 VAL A CA 1
ATOM 1201 C C . VAL A 1 148 ? -0.555 -3.758 -4.836 1.00 97.56 148 VAL A C 1
ATOM 1203 O O . VAL A 1 148 ? 0.390 -3.282 -4.212 1.00 97.56 148 VAL A O 1
ATOM 1206 N N . CYS A 1 149 ? -1.112 -3.099 -5.855 1.00 97.88 149 CYS A N 1
ATOM 1207 C CA . CYS A 1 149 ? -0.652 -1.763 -6.233 1.00 97.88 149 CYS A CA 1
ATOM 1208 C C . CYS A 1 149 ? -1.012 -0.710 -5.167 1.00 97.88 149 CYS A C 1
ATOM 1210 O O . CYS A 1 149 ? -2.042 -0.817 -4.497 1.00 97.88 149 CYS A O 1
ATOM 1212 N N . LEU A 1 150 ? -0.227 0.367 -5.089 1.00 97.00 150 LEU A N 1
ATOM 1213 C CA . LEU A 1 150 ? -0.353 1.439 -4.091 1.00 97.00 150 LEU A CA 1
ATOM 1214 C C . LEU A 1 150 ? -1.763 2.037 -3.976 1.00 97.00 150 LEU A C 1
ATOM 1216 O O . LEU A 1 150 ? -2.178 2.420 -2.888 1.00 97.00 150 LEU A O 1
ATOM 1220 N N . ILE A 1 151 ? -2.498 2.130 -5.088 1.00 97.25 151 ILE A N 1
ATOM 1221 C CA . ILE A 1 151 ? -3.859 2.687 -5.099 1.00 97.25 151 ILE A CA 1
ATOM 1222 C C . ILE A 1 151 ? -4.810 1.767 -4.328 1.00 97.25 151 ILE A C 1
ATOM 1224 O O . ILE A 1 151 ? -5.445 2.205 -3.376 1.00 97.25 151 ILE A O 1
ATOM 1228 N N . CYS A 1 152 ? -4.849 0.483 -4.694 1.00 98.19 152 CYS A N 1
ATOM 1229 C CA . CYS A 1 152 ? -5.716 -0.493 -4.038 1.00 98.19 152 CYS A CA 1
ATOM 1230 C C . CYS A 1 152 ? -5.318 -0.711 -2.575 1.00 98.19 152 CYS A C 1
ATOM 1232 O O . CYS A 1 152 ? -6.191 -0.876 -1.733 1.00 98.19 152 CYS A O 1
ATOM 1234 N N . LEU A 1 153 ? -4.017 -0.662 -2.263 1.00 97.12 153 LEU A N 1
ATOM 1235 C CA . LEU A 1 153 ? -3.540 -0.752 -0.884 1.00 97.12 153 LEU A CA 1
ATOM 1236 C C . LEU A 1 153 ? -4.067 0.413 -0.030 1.00 97.12 153 LEU A C 1
ATOM 1238 O O . LEU A 1 153 ? -4.568 0.189 1.067 1.00 97.12 153 LEU A O 1
ATOM 1242 N N . ARG A 1 154 ? -4.013 1.652 -0.540 1.00 96.50 154 ARG A N 1
ATOM 1243 C CA . ARG A 1 154 ? -4.562 2.824 0.166 1.00 96.50 154 ARG A CA 1
ATOM 1244 C C . ARG A 1 154 ? -6.067 2.723 0.364 1.00 96.50 154 ARG A C 1
ATOM 1246 O O . ARG A 1 154 ? -6.541 3.001 1.458 1.00 96.50 154 ARG A O 1
ATOM 1253 N N . GLU A 1 155 ? -6.804 2.342 -0.674 1.00 96.88 155 GLU A N 1
ATOM 1254 C CA . GLU A 1 155 ? -8.261 2.185 -0.596 1.00 96.88 155 GLU A CA 1
ATOM 1255 C C . GLU A 1 155 ? -8.657 1.109 0.421 1.00 96.88 155 GLU A C 1
ATOM 1257 O O . GLU A 1 155 ? -9.557 1.340 1.224 1.00 96.88 155 GLU A O 1
ATOM 1262 N N . TYR A 1 156 ? -7.941 -0.018 0.440 1.00 96.94 156 TYR A N 1
ATOM 1263 C CA . TYR A 1 156 ? -8.141 -1.092 1.411 1.00 96.94 156 TYR A CA 1
ATOM 1264 C C . TYR A 1 156 ? -7.930 -0.606 2.854 1.00 96.94 156 TYR A C 1
ATOM 1266 O O . TYR A 1 156 ? -8.828 -0.725 3.685 1.00 96.94 156 TYR A O 1
ATOM 1274 N N . ILE A 1 157 ? -6.787 0.029 3.137 1.00 96.38 157 ILE A N 1
ATOM 1275 C CA . ILE A 1 157 ? -6.471 0.551 4.477 1.00 96.38 157 ILE A CA 1
ATOM 1276 C C . ILE A 1 157 ? -7.473 1.645 4.895 1.00 96.38 157 ILE A C 1
ATOM 1278 O O . ILE A 1 157 ? -7.881 1.716 6.054 1.00 96.38 157 ILE A O 1
ATOM 1282 N N . GLN A 1 158 ? -7.907 2.498 3.963 1.00 95.50 158 GLN A N 1
ATOM 1283 C CA . GLN A 1 158 ? -8.910 3.532 4.241 1.00 95.50 158 GLN A CA 1
ATOM 1284 C C . GLN A 1 158 ? -10.294 2.953 4.541 1.00 95.50 158 GLN A C 1
ATOM 1286 O O . GLN A 1 158 ? -11.007 3.504 5.377 1.00 95.50 158 GLN A O 1
ATOM 1291 N N . ALA A 1 159 ? -10.692 1.873 3.866 1.00 95.38 159 ALA A N 1
ATOM 1292 C CA . ALA A 1 159 ? -11.959 1.205 4.141 1.00 95.38 159 ALA A CA 1
ATOM 1293 C C . ALA A 1 159 ? -11.962 0.608 5.556 1.00 95.38 159 ALA A C 1
ATOM 1295 O O . ALA A 1 159 ? -12.852 0.916 6.342 1.00 95.38 159 ALA A O 1
ATOM 1296 N N . GLU A 1 160 ? -10.911 -0.130 5.918 1.00 95.50 160 GLU A N 1
ATOM 1297 C CA . GLU A 1 160 ? -10.783 -0.742 7.249 1.00 95.50 160 GLU A CA 1
ATOM 1298 C C . GLU A 1 160 ? -10.693 0.300 8.378 1.00 95.50 160 GLU A C 1
ATOM 1300 O O . GLU A 1 160 ? -11.348 0.165 9.411 1.00 95.50 160 GLU A O 1
ATOM 1305 N N . THR A 1 161 ? -9.939 1.388 8.175 1.00 94.62 161 THR A N 1
ATOM 1306 C CA . THR A 1 161 ? -9.854 2.466 9.180 1.00 94.62 161 THR A CA 1
ATOM 1307 C C . THR A 1 161 ? -11.189 3.186 9.382 1.00 94.62 161 THR A C 1
ATOM 1309 O O . THR A 1 161 ? -11.507 3.553 10.511 1.00 94.62 161 THR A O 1
ATOM 1312 N N . ARG A 1 162 ? -12.009 3.353 8.333 1.00 92.44 162 ARG A N 1
ATOM 1313 C CA . ARG A 1 162 ? -13.362 3.936 8.450 1.00 92.44 162 ARG A CA 1
ATOM 1314 C C . ARG A 1 162 ? -14.322 3.070 9.259 1.00 92.44 162 ARG A C 1
ATOM 1316 O O . ARG A 1 162 ? -15.198 3.618 9.923 1.00 92.44 162 ARG A O 1
ATOM 1323 N N . ASP A 1 163 ? -14.127 1.757 9.248 1.00 92.56 163 ASP A N 1
ATOM 1324 C CA . ASP A 1 163 ? -14.903 0.822 10.066 1.00 92.56 163 ASP A CA 1
ATOM 1325 C C . ASP A 1 163 ? -14.450 0.816 11.542 1.00 92.56 163 ASP A C 1
ATOM 1327 O O . ASP A 1 163 ? -14.986 0.073 12.368 1.00 92.56 163 ASP A O 1
ATOM 1331 N N . GLY A 1 164 ? -13.474 1.662 11.902 1.00 90.56 164 GLY A N 1
ATOM 1332 C CA . GLY A 1 164 ? -12.888 1.740 13.239 1.00 90.56 164 GLY A CA 1
ATOM 1333 C C . GLY A 1 164 ? -11.900 0.610 13.531 1.00 90.56 164 GLY A C 1
ATOM 1334 O O . GLY A 1 164 ? -11.506 0.423 14.686 1.00 90.56 164 GLY A O 1
ATOM 1335 N N . ASN A 1 165 ? -11.498 -0.155 12.509 1.00 91.31 165 ASN A N 1
ATOM 1336 C CA . ASN A 1 165 ? -10.516 -1.216 12.648 1.00 91.31 165 ASN A CA 1
ATOM 1337 C C . ASN A 1 165 ? -9.097 -0.672 12.425 1.00 91.31 165 ASN A C 1
ATOM 1339 O O . ASN A 1 165 ? -8.698 -0.335 11.312 1.00 91.31 165 ASN A O 1
ATOM 1343 N N . TYR A 1 166 ? -8.310 -0.626 13.500 1.00 89.00 166 TYR A N 1
ATOM 1344 C CA . TYR A 1 166 ? -6.892 -0.249 13.452 1.00 89.00 166 TYR A CA 1
ATOM 1345 C C .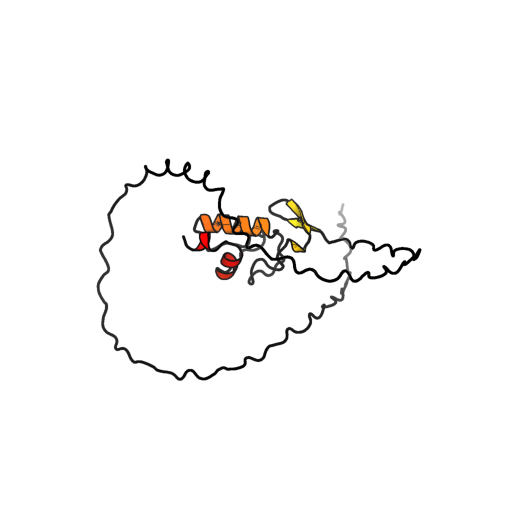 TYR A 1 166 ? -5.948 -1.463 13.379 1.00 89.00 166 TYR A C 1
ATOM 1347 O O . TYR A 1 166 ? -4.745 -1.282 13.198 1.00 89.00 166 TYR A O 1
ATOM 1355 N N . HIS A 1 167 ? -6.482 -2.686 13.490 1.00 94.19 167 HIS A N 1
ATOM 1356 C CA . HIS A 1 167 ? -5.756 -3.953 13.352 1.00 94.19 167 HIS A CA 1
ATOM 1357 C C . HIS A 1 167 ? -5.938 -4.494 11.932 1.00 94.19 167 HIS A C 1
ATOM 1359 O O . HIS A 1 167 ? -6.688 -5.440 11.677 1.00 94.19 167 HIS A O 1
ATOM 1365 N N . ILE A 1 168 ? -5.294 -3.820 10.983 1.00 96.38 168 ILE A N 1
ATOM 1366 C CA . ILE A 1 168 ? -5.450 -4.093 9.554 1.00 96.38 168 ILE A CA 1
ATOM 1367 C C . ILE A 1 168 ? -4.469 -5.188 9.159 1.00 96.38 168 ILE A C 1
ATOM 1369 O O . ILE A 1 168 ? -3.265 -5.050 9.363 1.00 96.38 168 ILE A O 1
ATOM 1373 N N . LYS A 1 169 ? -4.979 -6.276 8.585 1.00 96.88 169 LYS A N 1
ATOM 1374 C CA . LYS A 1 169 ? -4.148 -7.380 8.095 1.00 96.88 169 LYS A CA 1
ATOM 1375 C C . LYS A 1 169 ? -3.575 -7.069 6.721 1.00 96.88 169 LYS A C 1
ATOM 1377 O O . LYS A 1 169 ? -4.135 -6.272 5.968 1.00 96.88 169 LYS A O 1
ATOM 1382 N N . CYS A 1 170 ? -2.469 -7.720 6.383 1.00 96.75 170 CYS A N 1
ATOM 1383 C CA . CYS A 1 170 ? -1.932 -7.676 5.032 1.00 96.75 170 CYS A CA 1
ATOM 1384 C C . CYS A 1 170 ? -2.989 -8.163 4.012 1.00 96.75 170 CYS A C 1
ATOM 1386 O O . CYS A 1 170 ? -3.605 -9.206 4.237 1.00 96.75 170 CYS A O 1
ATOM 1388 N N . PRO A 1 171 ? -3.220 -7.441 2.897 1.00 96.38 171 PRO A N 1
ATOM 1389 C CA . PRO A 1 171 ? -4.194 -7.846 1.881 1.00 96.38 171 PRO A CA 1
ATOM 1390 C C . PRO A 1 171 ? -3.723 -9.011 0.992 1.00 96.38 171 PRO A C 1
ATOM 1392 O O . PRO A 1 171 ? -4.519 -9.530 0.209 1.00 96.38 171 PRO A O 1
ATOM 1395 N N . SER A 1 172 ? -2.452 -9.412 1.073 1.00 94.62 172 SER A N 1
ATOM 1396 C CA . SER A 1 172 ? -1.933 -10.579 0.352 1.00 94.62 172 SER A CA 1
ATOM 1397 C C . SER A 1 172 ? -2.521 -11.871 0.933 1.00 94.62 172 SER A C 1
ATOM 1399 O O . SER A 1 172 ? -2.616 -12.028 2.148 1.00 94.62 172 SER A O 1
ATOM 1401 N N . THR A 1 173 ? -2.903 -12.824 0.078 1.00 91.69 173 THR A N 1
ATOM 1402 C CA . THR A 1 173 ? -3.660 -14.025 0.497 1.00 91.69 173 THR A CA 1
ATOM 1403 C C . THR A 1 173 ? -2.904 -14.942 1.452 1.00 91.69 173 THR A C 1
ATOM 1405 O O . THR A 1 173 ? -3.523 -15.643 2.252 1.00 91.69 173 THR A O 1
ATOM 1408 N N . ASP A 1 174 ? -1.576 -14.926 1.370 1.00 92.69 174 ASP A N 1
ATOM 1409 C CA . ASP A 1 174 ? -0.701 -15.863 2.072 1.00 92.69 174 ASP A CA 1
ATOM 1410 C C . ASP A 1 174 ? -0.032 -15.222 3.301 1.00 92.69 174 ASP A C 1
ATOM 1412 O O . ASP A 1 174 ? 0.874 -15.808 3.893 1.00 92.69 174 ASP A O 1
ATOM 1416 N N . CYS A 1 175 ? -0.472 -14.023 3.701 1.00 95.62 175 CYS A N 1
ATOM 1417 C CA . CYS A 1 175 ? 0.090 -13.286 4.826 1.00 95.62 175 CYS A CA 1
ATOM 1418 C C . CYS A 1 175 ? -0.959 -13.018 5.907 1.00 95.62 175 CYS A C 1
ATOM 1420 O O . CYS A 1 175 ? -2.032 -12.479 5.650 1.00 95.62 175 CYS A O 1
ATOM 1422 N N . THR A 1 176 ? -0.639 -13.383 7.147 1.00 95.62 176 THR A N 1
ATOM 1423 C CA . THR A 1 176 ? -1.521 -13.178 8.308 1.00 95.62 176 THR A CA 1
ATOM 1424 C C . THR A 1 176 ? -1.074 -12.039 9.213 1.00 95.62 176 THR A C 1
ATOM 1426 O O . THR A 1 176 ? -1.642 -11.862 10.290 1.00 95.62 176 THR A O 1
ATOM 1429 N N . GLU A 1 177 ? -0.032 -11.314 8.825 1.00 96.19 177 GLU A N 1
ATOM 1430 C CA . GLU A 1 177 ? 0.539 -10.259 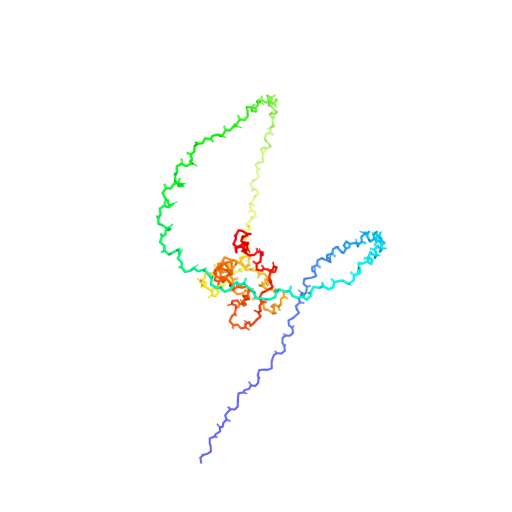9.648 1.00 96.19 177 GLU A CA 1
ATOM 1431 C C . GLU A 1 177 ? -0.329 -9.002 9.658 1.00 96.19 177 GLU A C 1
ATOM 1433 O O . GLU A 1 177 ? -1.064 -8.711 8.710 1.00 96.19 177 GLU A O 1
ATOM 1438 N N . GLU A 1 178 ? -0.242 -8.264 10.761 1.00 96.62 178 GLU A N 1
ATOM 1439 C CA . GLU A 1 178 ? -0.929 -6.992 10.956 1.00 96.62 178 GLU A CA 1
ATOM 1440 C C . GLU A 1 178 ? 0.016 -5.835 10.628 1.00 96.62 178 GLU A C 1
ATOM 1442 O O . GLU A 1 178 ? 1.187 -5.847 11.012 1.00 96.62 178 GLU A O 1
ATOM 1447 N N . LEU A 1 179 ? -0.505 -4.822 9.937 1.00 95.94 179 LEU A N 1
ATOM 1448 C CA . LEU A 1 179 ? 0.222 -3.591 9.658 1.00 95.94 179 LEU A CA 1
ATOM 1449 C C . LEU A 1 179 ? 0.416 -2.802 10.955 1.00 95.94 179 LEU A C 1
ATOM 1451 O O . LEU A 1 179 ? -0.506 -2.658 11.765 1.00 95.94 179 LEU A O 1
ATOM 1455 N N . ALA A 1 180 ? 1.602 -2.220 11.126 1.00 94.75 180 ALA A N 1
ATOM 1456 C CA . ALA A 1 180 ? 1.856 -1.356 12.268 1.00 94.75 180 ALA A CA 1
ATOM 1457 C C . ALA A 1 180 ? 1.055 -0.050 12.141 1.00 94.75 180 ALA A C 1
ATOM 1459 O O . ALA A 1 180 ? 0.883 0.501 11.053 1.00 94.75 180 ALA A O 1
ATOM 1460 N N . THR A 1 181 ? 0.606 0.509 13.267 1.00 93.00 181 THR A N 1
ATOM 1461 C CA . THR A 1 181 ? -0.202 1.742 13.277 1.00 93.00 181 THR A CA 1
ATOM 1462 C C . THR A 1 181 ? 0.501 2.919 12.590 1.00 93.00 181 THR A C 1
ATOM 1464 O O . THR A 1 181 ? -0.144 3.729 11.925 1.00 93.00 181 THR A O 1
ATOM 1467 N N . ASP A 1 182 ? 1.827 3.007 12.707 1.00 92.81 182 ASP A N 1
ATOM 1468 C CA . ASP A 1 182 ? 2.617 4.049 12.043 1.00 92.81 182 ASP A CA 1
ATOM 1469 C C . ASP A 1 182 ? 2.649 3.877 10.515 1.00 92.81 182 ASP A C 1
ATOM 1471 O O . ASP A 1 182 ? 2.679 4.865 9.780 1.00 92.81 182 ASP A O 1
ATOM 1475 N N . GLU A 1 183 ? 2.562 2.642 10.020 1.00 92.50 183 GLU A N 1
ATOM 1476 C CA . GLU A 1 183 ? 2.468 2.350 8.588 1.00 92.50 183 GLU A CA 1
ATOM 1477 C C . GLU A 1 183 ? 1.083 2.706 8.061 1.00 92.50 183 GLU A C 1
ATOM 1479 O O . GLU A 1 183 ? 0.974 3.399 7.050 1.00 92.50 183 GLU A O 1
ATOM 1484 N N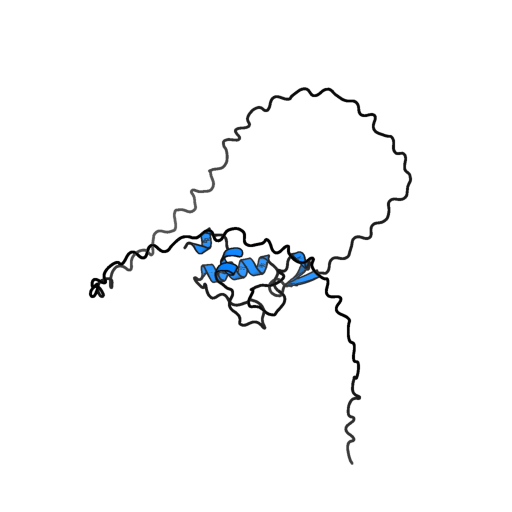 . VAL A 1 184 ? 0.026 2.326 8.787 1.00 94.50 184 VAL A N 1
ATOM 1485 C CA . VAL A 1 184 ? -1.366 2.690 8.471 1.00 94.50 184 VAL A CA 1
ATOM 1486 C C . VAL A 1 184 ? -1.509 4.209 8.318 1.00 94.50 184 VAL A C 1
ATOM 1488 O O . VAL A 1 184 ? -2.075 4.681 7.329 1.00 94.50 184 VAL A O 1
ATOM 1491 N N . ARG A 1 185 ? -0.904 4.992 9.223 1.00 93.06 185 ARG A N 1
ATOM 1492 C CA . ARG A 1 185 ? -0.877 6.466 9.147 1.00 93.06 185 ARG A CA 1
ATOM 1493 C C . ARG A 1 185 ? -0.204 7.015 7.890 1.00 93.06 185 ARG A C 1
ATOM 1495 O O . ARG A 1 185 ? -0.540 8.112 7.463 1.00 93.06 185 ARG A O 1
ATOM 1502 N N . SER A 1 186 ? 0.739 6.290 7.292 1.00 92.69 186 SER A N 1
ATOM 1503 C CA . SER A 1 186 ? 1.411 6.737 6.063 1.00 92.69 186 SER A CA 1
ATOM 1504 C C . SER A 1 186 ? 0.532 6.605 4.810 1.00 92.69 186 SER A C 1
ATOM 1506 O O . SER A 1 186 ? 0.746 7.312 3.821 1.00 92.69 186 SER A O 1
ATOM 1508 N N . TYR A 1 187 ? -0.477 5.727 4.851 1.00 92.88 187 TYR A N 1
ATOM 1509 C CA . T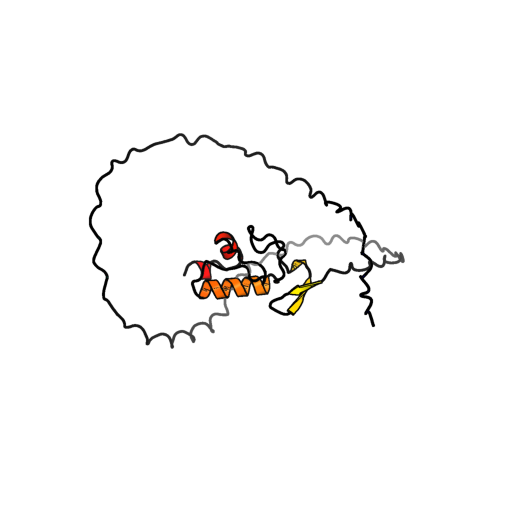YR A 1 187 ? -1.384 5.457 3.730 1.00 92.88 187 TYR A CA 1
ATOM 1510 C C . TYR A 1 187 ? -2.708 6.227 3.810 1.00 92.88 187 TYR A C 1
ATOM 1512 O O . TYR A 1 187 ? -3.390 6.395 2.792 1.00 92.88 187 TYR A O 1
ATOM 1520 N N . VAL A 1 188 ? -3.070 6.703 5.000 1.00 92.44 188 VAL A N 1
ATOM 1521 C CA . VAL A 1 188 ? -4.346 7.362 5.282 1.00 92.44 188 VAL A CA 1
ATOM 1522 C C . VAL A 1 188 ? -4.109 8.856 5.539 1.00 92.44 188 VAL A C 1
ATOM 1524 O O . VAL A 1 188 ? -3.194 9.203 6.282 1.00 92.44 188 VAL A O 1
ATOM 1527 N N . PRO A 1 189 ? -4.896 9.771 4.942 1.00 90.25 189 PRO A N 1
ATOM 1528 C CA . PRO A 1 189 ? -4.809 11.190 5.276 1.00 90.25 189 PRO A CA 1
ATOM 1529 C C . PRO A 1 189 ? -5.147 11.426 6.754 1.00 90.25 189 PRO A C 1
ATOM 1531 O O . PRO A 1 189 ? -6.050 10.792 7.301 1.00 90.25 189 PRO A O 1
ATOM 1534 N N . THR A 1 190 ? -4.457 12.379 7.385 1.00 89.00 190 THR A N 1
ATOM 1535 C CA . THR A 1 190 ? -4.556 12.662 8.828 1.00 89.00 190 THR A CA 1
ATOM 1536 C C . THR A 1 190 ? -5.994 12.898 9.303 1.00 89.00 190 THR A C 1
ATOM 1538 O O . THR A 1 190 ? -6.354 12.487 10.398 1.00 89.00 190 THR A O 1
ATOM 1541 N N . GLU A 1 191 ? -6.840 13.474 8.445 1.00 88.88 191 GLU A N 1
ATOM 1542 C CA . GLU A 1 191 ? -8.255 13.774 8.713 1.00 88.88 191 GLU A CA 1
ATOM 1543 C C . GLU A 1 191 ? -9.107 12.542 9.060 1.00 88.88 191 GLU A C 1
ATOM 1545 O O . GLU A 1 191 ? -10.096 12.659 9.781 1.00 88.88 191 GLU A O 1
ATOM 1550 N N . ILE A 1 192 ? -8.750 11.364 8.539 1.00 84.69 192 ILE A N 1
ATOM 1551 C CA . ILE A 1 192 ? -9.484 10.117 8.806 1.00 84.69 192 ILE A CA 1
ATOM 1552 C C . ILE A 1 192 ? -9.002 9.481 10.117 1.00 84.69 192 ILE A C 1
ATOM 1554 O O . ILE A 1 192 ? -9.766 8.789 10.776 1.00 84.69 192 ILE A O 1
ATOM 1558 N N . PHE A 1 193 ? -7.750 9.723 10.511 1.00 81.19 193 PHE A N 1
ATOM 1559 C CA . PHE A 1 193 ? -7.142 9.074 11.674 1.00 81.19 193 PHE A CA 1
ATOM 1560 C C . PHE A 1 193 ? -7.516 9.739 13.014 1.00 81.19 193 PHE A C 1
ATOM 1562 O O . PHE A 1 193 ? -7.365 9.124 14.064 1.00 81.19 193 PHE A O 1
ATOM 1569 N N . GLU A 1 194 ? -7.971 10.994 13.004 1.00 79.25 194 GLU A N 1
ATOM 1570 C CA . GLU A 1 194 ? -8.281 11.771 14.219 1.00 79.25 194 GLU A CA 1
ATOM 1571 C C . GLU A 1 194 ? -9.770 11.739 14.640 1.00 79.25 194 GLU A C 1
ATOM 1573 O O . GLU A 1 194 ? -10.163 12.513 15.515 1.00 79.25 194 GLU A O 1
ATOM 1578 N N . GLN A 1 195 ? -10.595 10.871 14.035 1.00 66.44 195 GLN A N 1
ATOM 1579 C CA . GLN A 1 195 ? -12.018 10.688 14.384 1.00 66.44 195 GLN A CA 1
ATOM 1580 C C . GLN A 1 195 ? -12.220 9.691 15.530 1.00 66.44 195 GLN A C 1
ATOM 1582 O O . GLN A 1 195 ? -13.072 9.990 16.400 1.00 66.44 195 GLN A O 1
#

Mean predicted aligned error: 19.3 Å

Secondary structure (DSSP, 8-state):
------PPPP-------------PPPP--------------------------------------S--SSSGGGSS------------------------------------PPP-PPEEE-TTT--EEEGGGS-S-SSSS--S---S-HHHHHHHHHHHHHTT---PBPSSTT--PBPPHHHHHHHS-HHHHT-

Solvent-accessible surface area (backbone atoms only — not comparable to full-atom values): 14262 Å² total; per-residue (Å²): 138,85,83,81,82,80,81,82,84,80,87,84,76,92,73,87,74,81,75,77,75,76,76,66,78,78,73,78,78,72,74,88,79,76,88,71,81,80,77,86,78,84,74,87,74,82,92,73,88,86,82,89,86,82,89,88,87,77,89,80,78,98,81,86,90,83,84,89,79,86,75,80,86,74,76,87,74,89,74,89,86,78,88,80,75,74,85,77,78,82,76,87,69,81,84,76,82,69,79,74,80,83,76,85,68,93,64,78,75,78,83,75,78,76,79,86,75,64,68,45,62,18,78,83,78,70,45,74,37,55,55,86,48,31,47,78,49,85,38,97,82,54,93,54,74,44,55,46,33,50,67,61,49,31,53,52,54,46,53,42,45,73,74,70,41,72,82,43,59,48,88,53,92,93,46,88,52,65,45,51,66,74,59,53,55,74,59,38,62,70,82,71,76,77,115

Sequence (195 aa):
MARRTREPPGAIFNGYHNARIRRYPPHRIYPPENQLNMSHRTRNTPVATFHRLQAARAVRIAQSSTQVVDIIDAFHNATLDGSNETPVKPKKKARFERTRPSYTRADSVPQYEEPEVPLRSCIICYKDKDEAYFPIFISMCCEHEADVCLICLREYIQAETRDGNYHIKCPSTDCTEELATDEVRSYVPTEIFEQ

Radius of gyration: 32.57 Å; Cα contacts (8 Å, |Δi|>4): 104; chains: 1; bounding box: 61×106×88 Å

pLDDT: mean 71.81, std 20.08, range [44.88, 98.38]